Protein AF-A0A928QU50-F1 (afdb_monomer)

Mean predicted aligned error: 6.57 Å

Radius of gyration: 19.48 Å; Cα contacts (8 Å, |Δi|>4): 646; chains: 1; bounding box: 44×48×57 Å

Sequence (309 aa):
MINTYTETILDQFIESDDQFPTCVYEPIIDGFANPVRLVERYTMGENAAIAYQLEKYDTIGFDCVTKCINNLVSKGAIPESFTAEIPDAFAEQLIPGFIKGCLKGCCSLEIKISNKSTITGTAVGVCDGECASQNTVKSGDRLIGFLSSGLHFDALVKAAEILKLDEENIKEIVPEIFCKMEDELFRRSKIYVQPIMHVINNLNVPLNAVSYTGEKGLINGINKMLPEGVKARIWPEDFPMSGIYELIRRESGYSMSEMFENFNMGIGLVMAVDKKYAGHVMGSLIQMGEHPYVIGCCYEGNKSVEIIW

Solvent-accessible surface area (backbone atoms only — not comparable to full-atom values): 16117 Å² total; per-residue (Å²): 113,68,69,60,52,54,50,52,51,48,53,56,50,64,75,71,41,96,83,60,78,91,54,86,48,74,69,79,64,83,83,53,89,44,76,34,79,49,78,33,74,47,67,52,55,68,58,50,54,56,30,58,78,69,69,46,42,51,45,51,27,22,39,46,39,32,55,28,49,40,55,35,44,28,23,59,19,48,43,47,35,32,40,39,38,30,28,65,94,51,39,82,52,27,48,61,8,37,51,55,22,23,54,66,46,36,25,44,80,44,82,40,78,40,96,48,92,49,45,34,33,36,30,34,19,41,20,65,46,74,61,54,44,66,68,60,56,44,61,59,21,30,30,38,28,32,63,32,69,46,60,24,63,69,34,38,56,62,51,38,61,51,68,63,60,49,92,62,65,32,67,36,74,38,81,66,67,75,41,34,43,49,59,54,59,61,36,62,47,67,68,56,45,64,66,52,48,42,42,48,72,74,66,66,47,77,62,20,28,44,30,52,6,37,78,41,0,36,42,49,21,53,44,70,54,45,45,84,54,24,19,38,39,34,34,65,89,58,54,74,64,61,40,59,58,58,53,51,32,64,64,61,67,50,52,72,67,54,44,34,41,62,30,21,70,29,31,34,33,39,36,33,27,52,55,89,48,46,65,59,53,50,56,52,40,41,73,74,72,45,73,68,30,70,34,34,38,30,32,74,38,70,65,42,63,42,84,47,132

Structure (mmCIF, N/CA/C/O backbone):
data_AF-A0A928QU50-F1
#
_entry.id   AF-A0A928QU50-F1
#
loop_
_atom_site.group_PDB
_atom_site.id
_atom_site.type_symbol
_atom_site.label_atom_id
_atom_site.label_alt_id
_atom_site.label_comp_id
_atom_site.label_asym_id
_atom_site.label_entity_id
_atom_site.label_seq_id
_atom_site.pdbx_PDB_ins_code
_atom_site.Cartn_x
_atom_site.Cartn_y
_atom_site.Cartn_z
_atom_site.occupancy
_atom_site.B_iso_or_equiv
_atom_site.auth_seq_id
_atom_site.auth_comp_id
_atom_site.auth_asym_id
_atom_site.auth_atom_id
_atom_site.pdbx_PDB_model_num
ATOM 1 N N . MET A 1 1 ? 5.033 16.811 -30.695 1.00 34.22 1 MET A N 1
ATOM 2 C CA . MET A 1 1 ? 5.466 15.412 -30.896 1.00 34.22 1 MET A CA 1
ATOM 3 C C . MET A 1 1 ? 5.200 14.541 -29.672 1.00 34.22 1 MET A C 1
ATOM 5 O O . MET A 1 1 ? 4.663 13.470 -29.878 1.00 34.22 1 MET A O 1
ATOM 9 N N . ILE A 1 2 ? 5.480 14.985 -28.434 1.00 32.69 2 ILE A N 1
ATOM 10 C CA . ILE A 1 2 ? 5.262 14.163 -27.220 1.00 32.69 2 ILE A CA 1
ATOM 11 C C . ILE A 1 2 ? 3.770 13.868 -26.951 1.00 32.69 2 ILE A C 1
ATOM 13 O O . ILE A 1 2 ? 3.431 12.702 -26.834 1.00 32.69 2 ILE A O 1
ATOM 17 N N . ASN A 1 3 ? 2.866 14.863 -26.974 1.00 38.97 3 ASN A N 1
ATOM 18 C CA . ASN A 1 3 ? 1.423 14.612 -26.750 1.00 38.97 3 ASN A CA 1
ATOM 19 C C . ASN A 1 3 ? 0.808 13.620 -27.748 1.00 38.97 3 ASN A C 1
ATOM 21 O O . ASN A 1 3 ? 0.043 12.753 -27.354 1.00 38.97 3 ASN A O 1
ATOM 25 N N . THR A 1 4 ? 1.200 13.696 -29.020 1.00 44.59 4 THR A N 1
ATOM 26 C CA . THR A 1 4 ? 0.677 12.813 -30.072 1.00 44.59 4 THR A CA 1
ATOM 27 C C . THR A 1 4 ? 1.142 11.365 -29.890 1.00 44.59 4 THR A C 1
ATOM 29 O O . THR A 1 4 ? 0.415 10.441 -30.234 1.00 44.59 4 THR A O 1
ATOM 32 N N . TYR A 1 5 ? 2.343 11.153 -29.338 1.00 44.12 5 TYR A N 1
ATOM 33 C CA . TYR A 1 5 ? 2.894 9.820 -29.075 1.00 44.12 5 TYR A CA 1
ATOM 34 C C . TYR A 1 5 ? 2.188 9.149 -27.889 1.00 44.12 5 TYR A C 1
ATOM 36 O O . TYR A 1 5 ? 1.807 7.986 -27.984 1.00 44.12 5 TYR A O 1
ATOM 44 N N . THR A 1 6 ? 1.933 9.895 -26.808 1.00 48.78 6 THR A N 1
ATOM 45 C CA . THR A 1 6 ? 1.159 9.395 -25.664 1.00 48.78 6 THR A CA 1
ATOM 46 C C . THR A 1 6 ? -0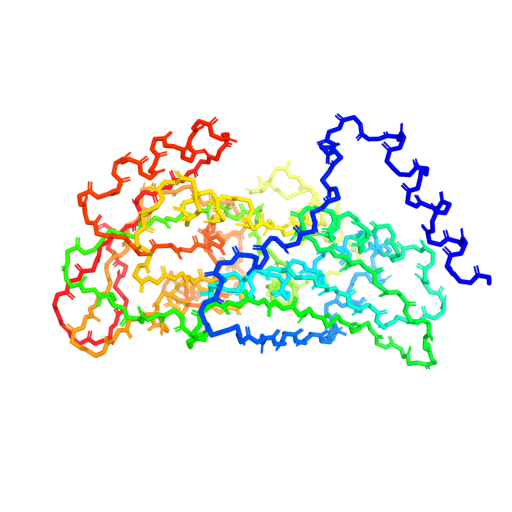.284 9.097 -26.054 1.00 48.78 6 THR A C 1
ATOM 48 O O . THR A 1 6 ? -0.766 8.030 -25.706 1.00 48.78 6 THR A O 1
ATOM 51 N N . GLU A 1 7 ? -0.943 9.988 -26.807 1.00 53.25 7 GLU A N 1
ATOM 52 C CA . GLU A 1 7 ? -2.307 9.781 -27.323 1.00 53.25 7 GLU A CA 1
ATOM 53 C C . GLU A 1 7 ? -2.385 8.532 -28.212 1.00 53.25 7 GLU A C 1
ATOM 55 O O . GLU A 1 7 ? -3.216 7.668 -27.969 1.00 53.25 7 GLU A O 1
ATOM 60 N N . THR A 1 8 ? -1.446 8.355 -29.150 1.00 53.00 8 THR A N 1
ATOM 61 C CA . THR A 1 8 ? -1.428 7.180 -30.044 1.00 53.00 8 THR A CA 1
ATOM 62 C C . THR A 1 8 ? -1.227 5.866 -29.279 1.00 53.00 8 THR A C 1
ATOM 64 O O . THR A 1 8 ? -1.874 4.869 -29.591 1.00 53.00 8 THR A O 1
ATOM 67 N N . ILE A 1 9 ? -0.342 5.841 -28.274 1.00 54.81 9 ILE A N 1
ATOM 68 C CA . ILE A 1 9 ? -0.130 4.647 -27.439 1.00 54.81 9 ILE A CA 1
ATOM 69 C C . ILE A 1 9 ? -1.336 4.397 -26.533 1.00 54.81 9 ILE A C 1
ATOM 71 O O . ILE A 1 9 ? -1.719 3.244 -26.358 1.00 54.81 9 ILE A O 1
ATOM 75 N N . LEU A 1 10 ? -1.938 5.446 -25.964 1.00 53.41 10 LEU A N 1
ATOM 76 C CA . LEU A 1 10 ? -3.163 5.330 -25.173 1.00 53.41 10 LEU A CA 1
ATOM 77 C C . LEU A 1 10 ? -4.301 4.743 -26.008 1.00 53.41 10 LEU A C 1
ATOM 79 O O . LEU A 1 10 ? -4.914 3.780 -25.560 1.00 53.41 10 LEU A O 1
ATOM 83 N N . ASP A 1 11 ? -4.528 5.257 -27.215 1.00 53.66 11 ASP A N 1
ATOM 84 C CA . ASP A 1 11 ? -5.578 4.777 -28.114 1.00 53.66 11 ASP A CA 1
ATOM 85 C C . ASP A 1 11 ? -5.350 3.302 -28.489 1.00 53.66 11 ASP A C 1
ATOM 87 O O . ASP A 1 11 ? -6.253 2.479 -28.352 1.00 53.66 11 ASP A O 1
ATOM 91 N N . GLN A 1 12 ? -4.114 2.918 -28.830 1.00 54.34 12 GLN A N 1
ATOM 92 C CA . GLN A 1 12 ? -3.755 1.520 -29.114 1.00 54.34 12 GLN A CA 1
ATOM 93 C C . GLN A 1 12 ? -3.896 0.591 -27.894 1.00 54.34 12 GLN A C 1
ATOM 95 O O . GLN A 1 12 ? -4.245 -0.584 -28.039 1.00 54.34 12 GLN A O 1
ATOM 100 N N . PHE A 1 13 ? -3.620 1.084 -26.683 1.00 52.25 13 PHE A N 1
ATOM 101 C CA . PHE A 1 13 ? -3.780 0.306 -25.451 1.00 52.25 13 PHE A CA 1
ATOM 102 C C . PHE A 1 13 ? -5.245 0.147 -25.044 1.00 52.25 13 PHE A C 1
ATOM 104 O O . PHE A 1 13 ? -5.630 -0.931 -24.601 1.00 52.25 13 PHE A O 1
ATOM 111 N N . ILE A 1 14 ? -6.059 1.192 -25.203 1.00 53.94 14 ILE A N 1
ATOM 112 C CA . ILE A 1 14 ? -7.499 1.150 -24.923 1.00 53.94 14 ILE A CA 1
ATOM 113 C C . ILE A 1 14 ? -8.201 0.186 -25.891 1.00 53.94 14 ILE A C 1
ATOM 115 O O . ILE A 1 14 ? -9.089 -0.550 -25.474 1.00 53.94 14 ILE A O 1
ATOM 119 N N . GLU A 1 15 ? -7.778 0.135 -27.157 1.00 49.97 15 GLU A N 1
ATOM 120 C CA . GLU A 1 15 ? -8.348 -0.772 -28.164 1.00 49.97 15 GLU A CA 1
ATOM 121 C C . GLU A 1 15 ? -7.972 -2.254 -27.974 1.00 49.97 15 GLU A C 1
ATOM 123 O O . GLU A 1 15 ? -8.652 -3.124 -28.517 1.00 49.97 15 GLU A O 1
ATOM 128 N N . SER A 1 16 ? -6.897 -2.569 -27.240 1.00 46.31 16 SER A N 1
ATOM 129 C CA . SER A 1 16 ? -6.341 -3.933 -27.162 1.00 46.31 16 SER A CA 1
ATOM 130 C C . SER A 1 16 ? -6.635 -4.692 -25.865 1.00 46.31 16 SER A C 1
ATOM 132 O O . SER A 1 16 ? -6.319 -5.881 -25.786 1.00 46.31 16 SER A O 1
ATOM 134 N N . ASP A 1 17 ? -7.243 -4.057 -24.860 1.00 44.31 17 ASP A N 1
ATOM 135 C CA . ASP A 1 17 ? -7.449 -4.657 -23.537 1.00 44.31 17 ASP A CA 1
ATOM 136 C C . ASP A 1 17 ? -8.906 -4.468 -23.052 1.00 44.31 17 ASP A C 1
ATOM 138 O O . ASP A 1 17 ? -9.243 -3.513 -22.349 1.00 44.31 17 ASP A O 1
ATOM 142 N N . ASP A 1 18 ? -9.776 -5.423 -23.425 1.00 41.84 18 ASP A N 1
ATOM 143 C CA . ASP A 1 18 ? -11.231 -5.496 -23.140 1.00 41.84 18 ASP A CA 1
ATOM 144 C C . ASP A 1 18 ? -11.605 -5.474 -21.634 1.00 41.84 18 ASP A C 1
ATOM 146 O O . ASP A 1 18 ? -12.783 -5.504 -21.272 1.00 41.84 18 ASP A O 1
ATOM 150 N N . GLN A 1 19 ? -10.622 -5.456 -20.726 1.00 42.53 19 GLN A N 1
ATOM 151 C CA . GLN A 1 19 ? -10.832 -5.444 -19.273 1.00 42.53 19 GLN A CA 1
ATOM 152 C C . GLN A 1 19 ? -10.784 -4.051 -18.636 1.00 42.53 19 GLN A C 1
ATOM 154 O O . GLN A 1 19 ? -11.045 -3.924 -17.434 1.00 42.53 19 GLN A O 1
ATOM 159 N N . PHE A 1 20 ? -10.458 -3.004 -19.394 1.00 42.16 20 PHE A N 1
ATOM 160 C CA . PHE A 1 20 ? -10.464 -1.645 -18.866 1.00 42.16 20 PHE A CA 1
ATOM 161 C C . PHE A 1 20 ? -11.815 -0.984 -19.143 1.00 42.16 20 PHE A C 1
ATOM 163 O O . PHE A 1 20 ? -12.111 -0.669 -20.295 1.00 42.16 20 PHE A O 1
ATOM 170 N N . PRO A 1 21 ? -12.653 -0.711 -18.121 1.00 39.44 21 PRO A N 1
ATOM 171 C CA . PRO A 1 21 ? -13.712 0.262 -18.324 1.00 39.44 21 PRO A CA 1
ATOM 172 C C . PRO A 1 21 ? -13.043 1.561 -18.781 1.00 39.44 21 PRO A C 1
ATOM 174 O O . PRO A 1 21 ? -12.049 1.985 -18.187 1.00 39.44 21 PRO A O 1
ATOM 177 N N . THR A 1 22 ? -13.565 2.171 -19.844 1.00 35.66 22 THR A N 1
ATOM 178 C CA . THR A 1 22 ? -13.227 3.522 -20.308 1.00 35.66 22 THR A CA 1
ATOM 179 C C . THR A 1 22 ? -13.541 4.530 -19.201 1.00 35.66 22 THR A C 1
ATOM 181 O O . THR A 1 22 ? -14.547 5.231 -19.232 1.00 35.66 22 THR A O 1
ATOM 184 N N . CYS A 1 23 ? -12.708 4.568 -18.168 1.00 35.78 23 CYS A N 1
ATOM 185 C CA . CYS A 1 23 ? -12.765 5.539 -17.095 1.00 35.78 23 CYS A CA 1
ATOM 186 C C . CYS A 1 23 ? -11.800 6.664 -17.450 1.00 35.78 23 CYS A C 1
ATOM 188 O O . CYS A 1 23 ? -10.698 6.757 -16.917 1.00 35.78 23 CYS A O 1
ATOM 190 N N . VAL A 1 24 ? -12.245 7.550 -18.341 1.00 37.38 24 VAL A N 1
ATOM 191 C CA . VAL A 1 24 ? -11.795 8.942 -18.282 1.00 37.38 24 VAL A CA 1
ATOM 192 C C . VAL A 1 24 ? -12.449 9.511 -17.025 1.00 37.38 24 VAL A C 1
ATOM 194 O O . VAL A 1 24 ? -13.599 9.939 -17.045 1.00 37.38 24 VAL A O 1
ATOM 197 N N . TYR A 1 25 ? -11.773 9.364 -15.886 1.00 47.34 25 TYR A N 1
ATOM 198 C CA . TYR A 1 25 ? -12.244 9.916 -14.624 1.00 47.34 25 TYR A CA 1
ATOM 199 C C . TYR A 1 25 ? -11.783 11.369 -14.549 1.00 47.34 25 TYR A C 1
ATOM 201 O O . TYR A 1 25 ? -10.619 11.649 -14.269 1.00 47.34 25 TYR A O 1
ATOM 209 N N . GLU A 1 26 ? -12.694 12.298 -14.824 1.00 48.72 26 GLU A N 1
ATOM 210 C CA . GLU A 1 26 ? -12.570 13.647 -14.287 1.00 48.72 26 GLU A CA 1
ATOM 211 C C . GLU A 1 26 ? -12.962 13.565 -12.806 1.00 48.72 26 GLU A C 1
ATOM 213 O O . GLU A 1 26 ? -14.081 13.131 -12.508 1.00 48.72 26 GLU A O 1
ATOM 218 N N . PRO A 1 27 ? -12.076 13.915 -11.853 1.00 52.75 27 PRO A N 1
ATOM 219 C CA . PRO A 1 27 ? -12.478 13.983 -10.460 1.00 52.75 27 PRO A CA 1
ATOM 220 C C . PRO A 1 27 ? -13.615 14.990 -10.352 1.00 52.75 27 PRO A C 1
ATOM 222 O O . PRO A 1 27 ? -13.441 16.175 -10.625 1.00 52.75 27 PRO A O 1
ATOM 225 N N . ILE A 1 28 ? -14.799 14.514 -9.976 1.00 56.09 28 ILE A N 1
ATOM 226 C CA . ILE A 1 28 ? -15.936 15.387 -9.706 1.00 56.09 28 ILE A CA 1
ATOM 227 C C . ILE A 1 28 ? -15.639 16.069 -8.366 1.00 56.09 28 ILE A C 1
ATOM 229 O O . ILE A 1 28 ? -15.884 15.508 -7.302 1.00 56.09 28 ILE A O 1
ATOM 233 N N . ILE A 1 29 ? -15.033 17.259 -8.432 1.00 61.50 29 ILE A N 1
ATOM 234 C CA . ILE A 1 29 ? -14.755 18.140 -7.278 1.00 61.50 29 ILE A CA 1
ATOM 235 C C . ILE A 1 29 ? -16.002 18.984 -6.934 1.00 61.50 29 ILE A C 1
ATOM 237 O O . ILE A 1 29 ? -16.027 19.714 -5.940 1.00 61.50 29 ILE A O 1
ATOM 241 N N . ASP A 1 30 ? -17.057 18.886 -7.750 1.00 59.34 30 ASP A N 1
ATOM 242 C CA . ASP A 1 30 ? -18.333 19.550 -7.506 1.00 59.34 30 ASP A CA 1
ATOM 243 C C . ASP A 1 30 ? -18.915 19.095 -6.162 1.00 59.34 30 ASP A C 1
ATOM 245 O O . ASP A 1 30 ? -19.249 17.928 -5.962 1.00 59.34 30 ASP A O 1
ATOM 249 N N . GLY A 1 31 ? -19.035 20.046 -5.233 1.00 63.47 31 GLY A N 1
ATOM 250 C CA . GLY A 1 31 ? -19.546 19.813 -3.882 1.00 63.47 31 GLY A CA 1
ATOM 251 C C . GLY A 1 31 ? -18.509 19.932 -2.766 1.00 63.47 31 GLY A C 1
ATOM 252 O O . GLY A 1 31 ? -18.911 19.908 -1.605 1.00 63.47 31 GLY A O 1
ATOM 253 N N . PHE A 1 32 ? -17.218 20.114 -3.073 1.00 75.25 32 PHE A N 1
ATOM 254 C CA . PHE A 1 32 ? -16.212 20.353 -2.031 1.00 75.25 32 PHE A CA 1
ATOM 255 C C . PHE A 1 32 ? -16.364 21.763 -1.455 1.00 75.25 32 PHE A C 1
ATOM 257 O O . PHE A 1 32 ? -16.293 22.757 -2.181 1.00 75.25 32 PHE A O 1
ATOM 264 N N . ALA A 1 33 ? -16.561 21.855 -0.141 1.00 80.06 33 ALA A N 1
ATOM 265 C CA . ALA A 1 33 ? -16.708 23.129 0.554 1.00 80.06 33 ALA A CA 1
ATOM 266 C C . ALA A 1 33 ? -15.367 23.870 0.711 1.00 80.06 33 ALA A C 1
ATOM 268 O O . ALA A 1 33 ? -15.328 25.101 0.680 1.00 80.06 33 ALA A O 1
ATOM 269 N N . ASN A 1 34 ? -14.269 23.133 0.881 1.00 83.62 34 ASN A N 1
ATOM 270 C CA . ASN A 1 34 ? -12.913 23.639 1.064 1.00 83.62 34 ASN A CA 1
ATOM 271 C C . ASN A 1 34 ? -11.882 22.694 0.408 1.00 83.62 34 ASN A C 1
ATOM 273 O O . ASN A 1 34 ? -11.241 21.907 1.105 1.00 83.62 34 ASN A O 1
ATOM 277 N N . PRO A 1 35 ? -11.698 22.744 -0.923 1.00 84.56 35 PRO A N 1
ATOM 278 C CA . PRO A 1 35 ? -10.817 21.815 -1.622 1.00 84.56 35 PRO A CA 1
ATOM 279 C C . PRO A 1 35 ? -9.344 22.025 -1.242 1.00 84.56 35 PRO A C 1
ATOM 281 O O . PRO A 1 35 ? -8.785 23.108 -1.426 1.00 84.56 35 PRO A O 1
ATOM 284 N N . VAL A 1 36 ? -8.684 20.959 -0.789 1.00 86.62 36 VAL A N 1
ATOM 285 C CA . VAL A 1 36 ? -7.242 20.927 -0.512 1.00 86.62 36 VAL A CA 1
ATOM 286 C C . VAL A 1 36 ? -6.576 19.896 -1.416 1.00 86.62 36 VAL A C 1
ATOM 288 O O . VAL A 1 36 ? -7.084 18.794 -1.611 1.00 86.62 36 VAL A O 1
ATOM 291 N N . ARG A 1 37 ? -5.421 20.260 -1.989 1.00 88.94 37 ARG A N 1
ATOM 292 C CA . ARG A 1 37 ? -4.617 19.358 -2.821 1.00 88.94 37 ARG A CA 1
ATOM 293 C C . ARG A 1 37 ? -3.468 18.753 -2.027 1.00 88.94 37 ARG A C 1
ATOM 295 O O . ARG A 1 37 ? -2.690 19.471 -1.402 1.00 88.94 37 ARG A O 1
ATOM 302 N N . LEU A 1 38 ? -3.339 17.437 -2.113 1.00 90.38 38 LEU A N 1
ATOM 303 C CA . LEU A 1 38 ? -2.186 16.683 -1.647 1.00 90.38 38 LEU A CA 1
ATOM 304 C C . LEU A 1 38 ? -1.269 16.338 -2.807 1.00 90.38 38 LEU A C 1
ATOM 306 O O . LEU A 1 38 ? -1.724 16.048 -3.910 1.00 90.38 38 LEU A O 1
ATOM 310 N N . VAL A 1 39 ? 0.029 16.318 -2.519 1.00 93.00 39 VAL A N 1
ATOM 311 C CA . VAL A 1 39 ? 1.056 15.899 -3.468 1.00 93.00 39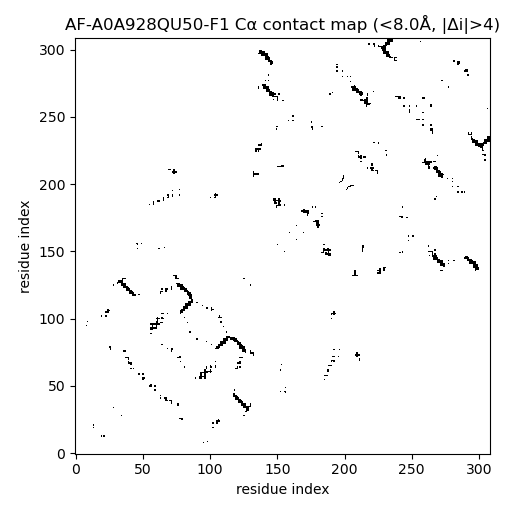 VAL A CA 1
ATOM 312 C C . VAL A 1 39 ? 1.838 14.748 -2.854 1.00 93.00 39 VAL A C 1
ATOM 314 O O . VAL A 1 39 ? 2.445 14.902 -1.796 1.00 93.00 39 VAL A O 1
ATOM 317 N N . GLU A 1 40 ? 1.844 13.611 -3.538 1.00 94.50 40 GLU A N 1
ATOM 318 C CA . GLU A 1 40 ? 2.704 12.472 -3.231 1.00 94.50 40 GLU A CA 1
ATOM 319 C C . GLU A 1 40 ? 3.785 12.374 -4.297 1.00 94.50 40 GLU A C 1
ATOM 321 O O . GLU A 1 40 ? 3.496 12.336 -5.493 1.00 94.50 40 GLU A O 1
ATOM 326 N N . ARG A 1 41 ? 5.045 12.329 -3.871 1.00 94.50 41 ARG A N 1
ATOM 327 C CA . ARG A 1 41 ? 6.182 12.183 -4.776 1.00 94.50 41 ARG A CA 1
ATOM 328 C C . ARG A 1 41 ? 6.990 10.962 -4.390 1.00 94.50 41 ARG A C 1
ATOM 330 O O . ARG A 1 41 ? 7.340 10.795 -3.225 1.00 94.50 41 ARG A O 1
ATOM 337 N N . TYR A 1 42 ? 7.344 10.162 -5.385 1.00 93.12 42 TYR A N 1
ATOM 338 C CA . TYR A 1 42 ? 8.206 9.008 -5.209 1.00 93.12 42 TYR A CA 1
ATOM 339 C C . TYR A 1 42 ? 9.277 8.965 -6.290 1.00 93.12 42 TYR A C 1
ATOM 341 O O . TYR A 1 42 ? 8.976 9.026 -7.480 1.00 93.12 42 TYR A O 1
ATOM 349 N N . THR A 1 43 ? 10.528 8.823 -5.865 1.00 92.06 43 THR A N 1
ATOM 350 C CA . THR A 1 43 ? 11.650 8.545 -6.757 1.00 92.06 43 THR A CA 1
ATOM 351 C C . THR A 1 43 ? 12.017 7.080 -6.610 1.00 92.06 43 THR A C 1
ATOM 353 O O . THR A 1 43 ? 12.367 6.627 -5.521 1.00 92.06 43 THR A O 1
ATOM 356 N N . MET A 1 44 ? 11.947 6.349 -7.715 1.00 86.75 44 MET A N 1
ATOM 357 C CA . MET A 1 44 ? 12.406 4.972 -7.807 1.00 86.75 44 MET A CA 1
ATOM 358 C C . MET A 1 44 ? 13.924 4.937 -7.611 1.00 86.75 44 MET A C 1
ATOM 360 O O . MET A 1 44 ? 14.674 5.435 -8.452 1.00 86.75 44 MET A O 1
ATOM 364 N N . GLY A 1 45 ? 14.358 4.404 -6.470 1.00 82.69 45 GLY A N 1
ATOM 365 C CA . GLY A 1 45 ? 15.767 4.181 -6.153 1.00 82.69 45 GLY A CA 1
ATOM 366 C C . GLY A 1 45 ? 16.230 2.806 -6.628 1.00 82.69 45 GLY A C 1
ATOM 367 O O . GLY A 1 45 ? 16.068 2.444 -7.791 1.00 82.69 45 GLY A O 1
ATOM 368 N N . GLU A 1 46 ? 16.758 2.017 -5.697 1.00 84.31 46 GLU A N 1
ATOM 369 C CA . GLU A 1 46 ? 17.304 0.674 -5.938 1.00 84.31 46 GLU A CA 1
ATOM 370 C C . GLU A 1 46 ? 16.301 -0.294 -6.579 1.00 84.31 46 GLU A C 1
ATOM 372 O O . GLU A 1 46 ? 16.689 -1.116 -7.404 1.00 84.31 46 GLU A O 1
ATOM 377 N N . ASN A 1 47 ? 15.001 -0.138 -6.308 1.00 85.38 47 ASN A N 1
ATOM 378 C CA . ASN A 1 47 ? 13.980 -0.971 -6.940 1.00 85.38 47 ASN A CA 1
ATOM 379 C C . ASN A 1 47 ? 14.002 -0.881 -8.484 1.00 85.38 47 ASN A C 1
ATOM 381 O O . ASN A 1 47 ? 13.803 -1.892 -9.156 1.00 85.38 47 ASN A O 1
ATOM 385 N N . ALA A 1 48 ? 14.266 0.301 -9.064 1.00 86.31 48 ALA A N 1
ATOM 386 C CA . ALA A 1 48 ? 14.390 0.431 -10.521 1.00 86.31 48 ALA A CA 1
ATOM 387 C C . ALA A 1 48 ? 15.661 -0.241 -11.050 1.00 86.31 48 ALA A C 1
ATOM 389 O O . ALA A 1 48 ? 15.636 -0.802 -12.140 1.00 86.31 48 ALA A O 1
ATOM 390 N N . ALA A 1 49 ? 16.753 -0.228 -10.279 1.00 85.69 49 ALA A N 1
ATOM 391 C CA . ALA A 1 49 ? 17.990 -0.898 -10.669 1.00 85.69 49 ALA A CA 1
ATOM 392 C C . ALA A 1 49 ? 17.795 -2.420 -10.775 1.00 85.69 49 ALA A C 1
ATOM 394 O O . ALA A 1 49 ? 18.181 -3.006 -11.785 1.00 85.69 49 ALA A O 1
ATOM 395 N N . ILE A 1 50 ? 17.127 -3.034 -9.790 1.00 85.50 50 ILE A N 1
ATOM 396 C CA . ILE A 1 50 ? 16.803 -4.471 -9.816 1.00 85.50 50 ILE A CA 1
ATOM 397 C C . ILE A 1 50 ? 15.906 -4.790 -11.019 1.00 85.50 50 ILE A C 1
ATOM 399 O O . ILE A 1 50 ? 16.164 -5.730 -11.765 1.00 85.50 50 ILE A O 1
ATOM 403 N N . ALA A 1 51 ? 14.869 -3.985 -11.249 1.00 86.00 51 ALA A N 1
ATOM 404 C CA . ALA A 1 51 ? 13.952 -4.203 -12.360 1.00 86.00 51 ALA A CA 1
ATOM 405 C C . ALA A 1 51 ? 14.641 -4.084 -13.735 1.00 86.00 51 ALA A C 1
ATOM 407 O O . ALA A 1 51 ? 14.369 -4.886 -14.625 1.00 86.00 51 ALA A O 1
ATOM 408 N N . TYR A 1 52 ? 15.568 -3.133 -13.900 1.00 85.62 52 TYR A N 1
ATOM 409 C CA . TYR A 1 52 ? 16.368 -2.994 -15.121 1.00 85.62 52 TYR A CA 1
ATOM 410 C C . TYR A 1 52 ? 17.325 -4.161 -15.344 1.00 85.62 52 TYR A C 1
ATOM 412 O O . TYR A 1 52 ? 17.450 -4.617 -16.476 1.00 85.62 52 TYR A O 1
ATOM 420 N N . GLN A 1 53 ? 17.973 -4.661 -14.288 1.00 82.50 53 GLN A N 1
ATOM 421 C CA . GLN A 1 53 ? 18.857 -5.828 -14.378 1.00 82.50 53 GLN A CA 1
ATOM 422 C C . GLN A 1 53 ? 18.113 -7.075 -14.880 1.00 82.50 53 GLN A C 1
ATOM 424 O O . GLN A 1 53 ? 18.700 -7.927 -15.539 1.00 82.50 53 GLN A O 1
ATOM 429 N N . LEU A 1 54 ? 16.819 -7.171 -14.580 1.00 81.50 54 LEU A N 1
ATOM 430 C CA . LEU A 1 54 ? 15.969 -8.310 -14.926 1.00 81.50 54 LEU A CA 1
ATOM 431 C C . LEU A 1 54 ? 15.086 -8.056 -16.150 1.00 81.50 54 LEU A C 1
ATOM 433 O O . LEU A 1 54 ? 14.206 -8.862 -16.447 1.00 81.50 54 LEU A O 1
ATOM 437 N N . GLU A 1 55 ? 15.294 -6.925 -16.828 1.00 84.62 55 GLU A N 1
ATOM 438 C CA . GLU A 1 55 ? 14.536 -6.503 -18.007 1.00 84.62 55 GLU A CA 1
ATOM 439 C C . GLU A 1 55 ? 13.007 -6.418 -17.770 1.00 84.62 55 GLU A C 1
ATOM 441 O O . GLU A 1 55 ? 12.204 -6.540 -18.696 1.00 84.62 55 GLU A O 1
ATOM 446 N N . LYS A 1 56 ? 12.572 -6.166 -16.524 1.00 83.31 56 LYS A N 1
ATOM 447 C CA . LYS A 1 56 ? 11.157 -6.038 -16.115 1.00 83.31 56 LYS A CA 1
ATOM 448 C C . LYS A 1 56 ? 10.686 -4.583 -16.163 1.00 83.31 56 LYS A C 1
ATOM 450 O O . LYS A 1 56 ? 10.352 -3.989 -15.143 1.00 83.31 56 LYS A O 1
ATOM 455 N N . TYR A 1 57 ? 10.697 -3.971 -17.343 1.00 82.50 57 TYR A N 1
ATOM 456 C CA . TYR A 1 57 ? 10.397 -2.539 -17.501 1.00 82.50 57 TYR A CA 1
ATOM 457 C C . TYR A 1 57 ? 8.905 -2.188 -17.366 1.00 82.50 57 TYR A C 1
ATOM 459 O O . TYR A 1 57 ? 8.552 -1.104 -16.900 1.00 82.50 57 TYR A O 1
ATOM 467 N N . ASP A 1 58 ? 8.021 -3.101 -17.762 1.00 75.44 58 ASP A N 1
ATOM 468 C CA . ASP A 1 58 ? 6.580 -2.870 -17.895 1.00 75.44 58 ASP A CA 1
ATOM 469 C C . ASP A 1 58 ? 5.836 -2.809 -16.549 1.00 75.44 58 ASP A C 1
ATOM 471 O O . ASP A 1 58 ? 4.747 -2.231 -16.460 1.00 75.44 58 ASP A O 1
ATOM 475 N N . THR A 1 59 ? 6.425 -3.357 -15.484 1.00 81.00 59 THR A N 1
ATOM 476 C CA . THR A 1 59 ? 5.864 -3.322 -14.125 1.00 81.00 59 THR A CA 1
ATOM 477 C C . THR A 1 59 ? 6.240 -2.048 -13.366 1.00 81.00 59 THR A C 1
AT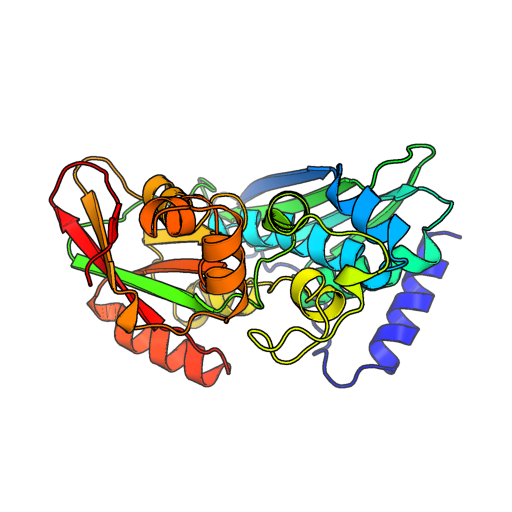OM 479 O O . THR A 1 59 ? 5.421 -1.520 -12.613 1.00 81.00 59 THR A O 1
ATOM 482 N N . ILE A 1 60 ? 7.424 -1.481 -13.627 1.00 88.25 60 ILE A N 1
ATOM 483 C CA . ILE A 1 60 ? 7.988 -0.354 -12.861 1.00 88.25 60 ILE A CA 1
ATOM 484 C C . ILE A 1 60 ? 7.072 0.868 -12.914 1.00 88.25 60 ILE A C 1
ATOM 486 O O . ILE A 1 60 ? 6.759 1.462 -11.882 1.00 88.25 60 ILE A O 1
ATOM 490 N N . GLY A 1 61 ? 6.620 1.252 -14.112 1.00 92.12 61 GLY A N 1
ATOM 491 C CA . GLY A 1 61 ? 5.728 2.402 -14.268 1.00 92.12 61 GLY A CA 1
ATOM 492 C C . GLY A 1 61 ? 4.432 2.229 -13.471 1.00 92.12 61 GLY A C 1
ATOM 493 O O . GLY A 1 61 ? 3.983 3.156 -12.798 1.00 92.12 61 GLY A O 1
ATOM 494 N N . PHE A 1 62 ? 3.882 1.012 -13.467 1.00 93.50 62 PHE A N 1
ATOM 495 C CA . PHE A 1 62 ? 2.660 0.683 -12.739 1.00 93.50 62 PHE A CA 1
ATOM 496 C C . PHE A 1 62 ? 2.861 0.783 -11.223 1.00 93.50 62 PHE A C 1
ATOM 498 O O . PHE A 1 62 ? 2.046 1.384 -10.519 1.00 93.50 62 PHE A O 1
ATOM 505 N N . ASP A 1 63 ? 3.957 0.230 -10.707 1.00 93.31 63 ASP A N 1
ATOM 506 C CA . ASP A 1 63 ? 4.273 0.265 -9.279 1.00 93.31 63 ASP A CA 1
ATOM 507 C C . ASP A 1 63 ? 4.606 1.685 -8.788 1.00 93.31 63 ASP A C 1
ATOM 509 O O . ASP A 1 63 ? 4.227 2.059 -7.675 1.00 93.31 63 ASP A O 1
ATOM 513 N N . CYS A 1 64 ? 5.213 2.521 -9.643 1.00 94.19 64 CYS A N 1
ATOM 514 C CA . CYS A 1 64 ? 5.429 3.947 -9.368 1.00 94.19 64 CYS A CA 1
ATOM 515 C C . CYS A 1 64 ? 4.111 4.669 -9.101 1.00 94.19 64 CYS A C 1
ATOM 517 O O . CYS A 1 64 ? 3.969 5.379 -8.102 1.00 94.19 64 CYS A O 1
ATOM 519 N N . VAL A 1 65 ? 3.139 4.456 -9.992 1.00 95.50 65 VAL A N 1
ATOM 520 C CA . VAL A 1 65 ? 1.799 5.024 -9.853 1.00 95.50 65 VAL A CA 1
ATOM 521 C C . VAL A 1 65 ? 1.125 4.468 -8.607 1.00 95.50 65 VAL A C 1
ATOM 523 O O . VAL A 1 65 ? 0.643 5.238 -7.778 1.00 95.50 65 VAL A O 1
ATOM 526 N N . THR A 1 66 ? 1.156 3.145 -8.430 1.00 95.06 66 THR A N 1
ATOM 527 C CA . THR A 1 66 ? 0.503 2.455 -7.311 1.00 95.06 66 THR A CA 1
ATOM 528 C C . THR A 1 66 ? 0.935 3.012 -5.964 1.00 95.06 66 THR A C 1
ATOM 530 O O . THR A 1 66 ? 0.082 3.293 -5.122 1.00 95.06 66 THR A O 1
ATOM 533 N N . LYS A 1 67 ? 2.239 3.234 -5.770 1.00 92.94 67 LYS A N 1
ATOM 534 C CA . LYS A 1 67 ? 2.766 3.776 -4.517 1.00 92.94 67 LYS A CA 1
ATOM 535 C C . LYS A 1 67 ? 2.203 5.163 -4.202 1.00 92.94 67 LYS A C 1
ATOM 537 O O . LYS A 1 67 ? 1.670 5.371 -3.112 1.00 92.94 67 LYS A O 1
ATOM 542 N N . CYS A 1 68 ? 2.298 6.106 -5.139 1.00 94.56 68 CYS A N 1
ATOM 543 C CA . CYS A 1 68 ? 1.822 7.471 -4.901 1.00 94.56 68 CYS A CA 1
ATOM 544 C C . CYS A 1 68 ? 0.299 7.513 -4.718 1.00 94.56 68 CYS A C 1
ATOM 546 O O . CYS A 1 68 ? -0.207 8.193 -3.829 1.00 94.56 68 CYS A O 1
ATOM 548 N N . ILE A 1 69 ? -0.432 6.763 -5.542 1.00 94.12 69 ILE A N 1
ATOM 549 C CA . ILE A 1 69 ? -1.893 6.763 -5.550 1.00 94.12 69 ILE A CA 1
ATOM 550 C C . ILE A 1 69 ? -2.460 6.118 -4.284 1.00 94.12 69 ILE A C 1
ATOM 552 O O . ILE A 1 69 ? -3.342 6.703 -3.659 1.00 94.12 69 ILE A O 1
ATOM 556 N N . ASN A 1 70 ? -1.926 4.969 -3.853 1.00 94.06 70 ASN A N 1
ATOM 557 C CA . ASN A 1 70 ? -2.353 4.331 -2.606 1.00 94.06 70 ASN A CA 1
ATOM 558 C C . ASN A 1 70 ? -2.067 5.220 -1.381 1.00 94.06 70 ASN A C 1
ATOM 560 O O . ASN A 1 70 ? -2.884 5.276 -0.460 1.00 94.06 70 ASN A O 1
ATOM 564 N N . ASN A 1 71 ? -0.958 5.970 -1.382 1.00 91.25 71 ASN A N 1
ATOM 565 C CA . ASN A 1 71 ? -0.674 6.950 -0.333 1.00 91.25 71 ASN A CA 1
ATOM 566 C C . ASN A 1 71 ? -1.697 8.098 -0.323 1.00 91.25 71 ASN A C 1
ATOM 568 O O . ASN A 1 71 ? -2.178 8.453 0.753 1.00 91.25 71 ASN A O 1
ATOM 572 N N . LEU A 1 72 ? -2.078 8.645 -1.485 1.00 90.31 72 LEU A N 1
ATOM 573 C CA . LEU A 1 72 ? -3.102 9.695 -1.577 1.00 90.31 72 LEU A CA 1
ATOM 574 C C . LEU A 1 72 ? -4.452 9.220 -1.031 1.00 90.31 72 LEU A C 1
ATOM 576 O O . LEU A 1 72 ? -5.019 9.867 -0.150 1.00 90.31 72 LEU A O 1
ATOM 580 N N . VAL A 1 73 ? -4.939 8.064 -1.487 1.00 88.69 73 VAL A N 1
ATOM 581 C CA . VAL A 1 73 ? -6.243 7.552 -1.031 1.00 88.69 73 VAL A CA 1
ATOM 582 C C . VAL A 1 73 ? -6.232 7.131 0.432 1.00 88.69 73 VAL A C 1
ATOM 584 O O . VAL A 1 73 ? -7.248 7.276 1.105 1.00 88.69 73 VAL A O 1
ATOM 587 N N . SER A 1 74 ? -5.087 6.698 0.977 1.00 87.94 74 SER A N 1
ATOM 588 C CA . SER A 1 74 ? -4.973 6.435 2.420 1.00 87.94 74 SER A CA 1
ATOM 589 C C . SER A 1 74 ? -5.177 7.692 3.273 1.00 87.94 74 SER A C 1
ATOM 591 O O . SER A 1 74 ? -5.560 7.610 4.436 1.00 87.94 74 SER A O 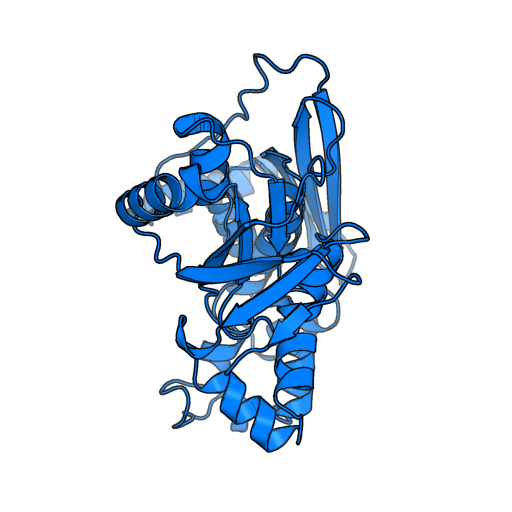1
ATOM 593 N N . LYS A 1 75 ? -4.969 8.867 2.673 1.00 84.88 75 LYS A N 1
ATOM 594 C CA . LYS A 1 75 ? -5.191 10.175 3.289 1.00 84.88 75 LYS A CA 1
ATOM 595 C C . LYS A 1 75 ? -6.575 10.755 2.978 1.00 84.88 75 LYS A C 1
ATOM 597 O O . LYS A 1 75 ? -6.877 11.859 3.418 1.00 84.88 75 LYS A O 1
ATOM 602 N N . GLY A 1 76 ? -7.417 10.020 2.249 1.00 80.56 76 GLY A N 1
ATOM 603 C CA . GLY A 1 76 ? -8.743 10.474 1.828 1.00 80.56 76 GLY A CA 1
ATOM 604 C C . GLY A 1 76 ? -8.733 11.410 0.617 1.00 80.56 76 GLY A C 1
ATOM 605 O O . GLY A 1 76 ? -9.755 12.026 0.333 1.00 80.56 76 GLY A O 1
ATOM 606 N N . ALA A 1 77 ? -7.607 11.537 -0.095 1.00 86.19 77 ALA A N 1
ATOM 607 C CA . ALA A 1 77 ? -7.555 12.305 -1.333 1.00 86.19 77 ALA A CA 1
ATOM 608 C C . ALA A 1 77 ? -7.932 11.444 -2.542 1.00 86.19 77 ALA A C 1
ATOM 610 O O . ALA A 1 77 ? -7.418 10.340 -2.729 1.00 86.19 77 ALA A O 1
ATOM 611 N N . ILE A 1 78 ? -8.789 11.999 -3.392 1.00 87.12 78 ILE A N 1
ATOM 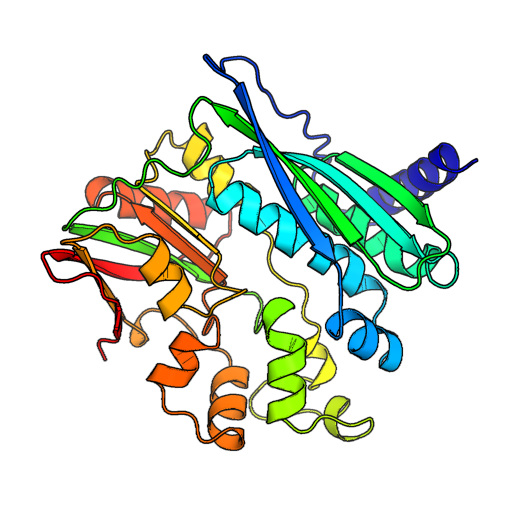612 C CA . ILE A 1 78 ? -9.158 11.457 -4.695 1.00 87.12 78 ILE A CA 1
ATOM 613 C C . ILE A 1 78 ? -8.036 11.805 -5.679 1.00 87.12 78 ILE A C 1
ATOM 615 O O . ILE A 1 78 ? -7.707 12.987 -5.803 1.00 87.12 78 ILE A O 1
ATOM 619 N N . PRO A 1 79 ? -7.430 10.833 -6.378 1.00 91.00 79 PRO A N 1
ATOM 620 C CA . PRO A 1 79 ? -6.436 11.129 -7.403 1.00 91.00 79 PRO A CA 1
ATOM 621 C C . PRO A 1 79 ? -6.975 12.042 -8.515 1.00 91.00 79 PRO A C 1
ATOM 623 O O . PRO A 1 79 ? -8.090 11.856 -8.988 1.00 91.00 79 PRO A O 1
ATOM 626 N N . GLU A 1 80 ? -6.169 13.017 -8.941 1.00 89.75 80 GLU A N 1
ATOM 627 C CA . GLU A 1 80 ? -6.496 13.978 -10.010 1.00 89.75 80 GLU A CA 1
ATOM 628 C C . GLU A 1 80 ? -5.521 13.816 -11.187 1.00 89.75 80 GLU A C 1
ATOM 630 O O . GLU A 1 80 ? -5.919 13.602 -12.337 1.00 89.75 80 GLU A O 1
ATOM 635 N N . SER A 1 81 ? -4.218 13.862 -10.907 1.00 92.25 81 SER A N 1
ATOM 636 C CA . SER A 1 81 ? -3.178 13.776 -11.938 1.00 92.25 81 SER A CA 1
ATOM 637 C C . SER A 1 81 ? -1.922 13.068 -11.458 1.00 92.25 81 SER A C 1
ATOM 639 O O . SER A 1 81 ? -1.639 12.993 -10.261 1.00 92.25 81 SER A O 1
ATOM 641 N N . PHE A 1 82 ? -1.160 12.547 -12.411 1.00 96.00 82 PHE A N 1
ATOM 642 C CA . PHE A 1 82 ? 0.133 11.927 -12.205 1.00 96.00 82 PHE A CA 1
ATOM 643 C C . PHE A 1 82 ? 1.127 12.423 -13.256 1.00 96.00 82 PHE A C 1
ATOM 645 O O . PHE A 1 82 ? 0.881 12.325 -14.455 1.00 96.00 82 PHE A O 1
ATOM 652 N N . THR A 1 83 ? 2.285 12.909 -12.820 1.00 96.06 83 THR A N 1
ATOM 653 C CA . THR A 1 83 ? 3.409 13.246 -13.698 1.00 96.06 83 THR A CA 1
ATOM 654 C C . THR A 1 83 ? 4.527 12.225 -13.509 1.00 96.06 83 THR A C 1
ATOM 656 O O . THR A 1 83 ? 5.050 12.073 -12.402 1.00 96.06 83 THR A O 1
ATOM 659 N N . ALA A 1 84 ? 4.933 11.570 -14.595 1.00 95.62 84 ALA A N 1
ATOM 660 C CA . ALA A 1 84 ? 6.104 10.704 -14.657 1.00 95.62 84 ALA A CA 1
ATOM 661 C C . ALA A 1 84 ? 7.290 11.465 -15.270 1.00 95.62 84 ALA A C 1
ATOM 663 O O . ALA A 1 84 ? 7.219 11.917 -16.408 1.00 95.62 84 ALA A O 1
ATOM 664 N N . GLU A 1 85 ? 8.389 11.601 -14.532 1.00 94.81 85 GLU A N 1
ATOM 665 C CA . GLU A 1 85 ? 9.677 12.092 -15.032 1.00 94.81 85 GLU A CA 1
ATOM 666 C C . GLU A 1 85 ? 10.617 10.890 -15.202 1.00 94.81 85 GLU A C 1
ATOM 668 O O . GLU A 1 85 ? 10.986 10.262 -14.206 1.00 94.81 85 GLU A O 1
ATOM 673 N N . ILE A 1 86 ? 10.955 10.533 -16.446 1.00 93.69 86 ILE A N 1
ATOM 674 C CA . ILE A 1 86 ? 11.660 9.284 -16.795 1.00 93.69 86 ILE A CA 1
ATOM 675 C C . ILE A 1 86 ? 12.868 9.530 -17.720 1.00 93.69 86 ILE A C 1
ATOM 677 O O . ILE A 1 86 ? 12.887 10.541 -18.431 1.00 93.69 86 ILE A O 1
ATOM 681 N N . PRO A 1 87 ? 13.883 8.642 -17.720 1.00 91.06 87 PRO A N 1
ATOM 682 C CA . PRO A 1 87 ? 14.990 8.692 -18.677 1.00 91.06 87 PRO A CA 1
ATOM 683 C C . PRO A 1 87 ? 14.534 8.349 -20.100 1.00 91.06 87 PRO A C 1
ATOM 685 O O . PRO A 1 87 ? 13.687 7.479 -20.290 1.00 91.06 87 PRO A O 1
ATOM 688 N N . ASP A 1 88 ? 15.172 8.962 -21.098 1.00 88.75 88 ASP A N 1
ATOM 689 C CA . ASP A 1 88 ? 14.920 8.691 -22.524 1.00 88.75 88 ASP A CA 1
ATOM 690 C C . ASP A 1 88 ? 15.228 7.233 -22.916 1.00 88.75 88 ASP A C 1
ATOM 692 O O . ASP A 1 88 ? 14.455 6.590 -23.619 1.00 88.75 88 ASP A O 1
ATOM 696 N N . ALA A 1 89 ? 16.316 6.671 -22.374 1.00 85.56 89 ALA A N 1
ATOM 697 C CA . ALA A 1 89 ? 16.850 5.360 -22.762 1.00 85.56 89 ALA A CA 1
ATOM 698 C C . ALA A 1 89 ? 15.865 4.183 -22.621 1.00 85.56 89 ALA A C 1
ATOM 700 O O . ALA A 1 89 ? 16.007 3.193 -23.334 1.00 85.56 89 ALA A O 1
ATOM 701 N N . PHE A 1 90 ? 14.893 4.286 -21.708 1.00 84.75 90 PHE A N 1
ATOM 702 C CA . PHE A 1 90 ? 13.897 3.240 -21.441 1.00 84.75 90 PHE A CA 1
ATOM 703 C C . PHE A 1 90 ? 12.458 3.764 -21.531 1.00 84.75 90 PHE A C 1
ATOM 705 O O . PHE A 1 90 ? 11.534 3.147 -20.998 1.00 84.75 90 PHE A O 1
ATOM 712 N N . ALA A 1 91 ? 12.254 4.936 -22.141 1.00 87.50 91 ALA A N 1
ATOM 713 C CA . ALA A 1 91 ? 10.962 5.609 -22.108 1.00 87.50 91 ALA A CA 1
ATOM 714 C C . ALA A 1 91 ? 9.854 4.738 -22.719 1.00 87.50 91 ALA A C 1
ATOM 716 O O . ALA A 1 91 ? 8.831 4.513 -22.076 1.00 87.50 91 ALA A O 1
ATOM 717 N N . GLU A 1 92 ? 10.078 4.180 -23.910 1.00 88.69 92 GLU A N 1
ATOM 718 C CA . GLU A 1 92 ? 9.077 3.372 -24.619 1.00 88.69 92 GLU A CA 1
ATOM 719 C C . GLU A 1 92 ? 8.637 2.136 -23.821 1.00 88.69 92 GLU A C 1
ATOM 721 O O . GLU A 1 92 ? 7.459 1.785 -23.825 1.00 88.69 92 GLU A O 1
ATOM 726 N N . GLN A 1 93 ? 9.553 1.507 -23.079 1.00 89.12 93 GLN A N 1
ATOM 727 C CA . GLN A 1 93 ? 9.259 0.325 -22.269 1.00 89.12 93 GLN A CA 1
ATOM 728 C C . GLN A 1 93 ? 8.556 0.668 -20.945 1.00 89.12 93 GLN A C 1
ATOM 730 O O . GLN A 1 93 ? 7.779 -0.135 -20.430 1.00 89.12 93 GLN A O 1
ATOM 735 N N . LEU A 1 94 ? 8.811 1.855 -20.387 1.00 90.44 94 LEU A N 1
ATOM 736 C CA . LEU A 1 94 ? 8.246 2.300 -19.109 1.00 90.44 94 LEU A CA 1
ATOM 737 C C . LEU A 1 94 ? 6.828 2.872 -19.246 1.00 90.44 94 LEU A C 1
ATOM 739 O O . LEU A 1 94 ? 5.986 2.670 -18.365 1.00 90.44 94 LEU A O 1
ATOM 743 N N . ILE A 1 95 ? 6.564 3.605 -20.335 1.00 91.06 95 ILE A N 1
ATOM 744 C CA . ILE A 1 95 ? 5.307 4.332 -20.584 1.00 91.06 95 ILE A CA 1
ATOM 745 C C . ILE A 1 95 ? 4.055 3.442 -20.425 1.00 91.06 95 ILE A C 1
ATOM 747 O O . ILE A 1 95 ? 3.133 3.866 -19.720 1.00 91.06 95 ILE A O 1
ATOM 751 N N . PRO A 1 96 ? 3.997 2.208 -20.971 1.00 91.25 96 PRO A N 1
ATOM 752 C CA . PRO A 1 96 ? 2.837 1.330 -20.810 1.00 91.25 96 PRO A CA 1
ATOM 753 C C . PRO A 1 96 ? 2.458 1.055 -19.350 1.00 91.25 96 PRO A C 1
ATOM 755 O O . PRO A 1 96 ? 1.273 1.009 -19.012 1.00 91.25 96 PRO A O 1
ATOM 758 N N . GLY A 1 97 ? 3.450 0.903 -18.466 1.00 92.19 97 GLY A N 1
ATOM 759 C CA . GLY A 1 97 ? 3.220 0.692 -17.038 1.00 92.19 97 GLY A CA 1
ATOM 760 C C . GLY A 1 97 ? 2.545 1.899 -16.385 1.00 92.19 97 GLY A C 1
ATOM 761 O O . GLY A 1 97 ? 1.579 1.737 -15.637 1.00 92.19 97 GLY A O 1
ATOM 762 N N . PHE A 1 98 ? 2.999 3.113 -16.715 1.00 93.81 98 PHE A N 1
ATOM 763 C CA . PHE A 1 98 ? 2.391 4.353 -16.222 1.00 93.81 98 PHE A CA 1
ATOM 764 C C . PHE A 1 98 ? 0.955 4.527 -16.706 1.00 93.81 98 PHE A C 1
ATOM 766 O O . PHE A 1 98 ? 0.091 4.872 -15.901 1.00 93.81 98 PHE A O 1
ATOM 773 N N . ILE A 1 99 ? 0.689 4.254 -17.988 1.00 91.44 99 ILE A N 1
ATOM 774 C CA . ILE A 1 99 ? -0.660 4.331 -18.566 1.00 91.44 99 ILE A CA 1
ATOM 775 C C . ILE A 1 99 ? -1.596 3.382 -17.813 1.00 91.44 99 ILE A C 1
ATOM 777 O O . ILE A 1 99 ? -2.599 3.822 -17.254 1.00 91.44 99 ILE A O 1
ATOM 781 N N . LYS A 1 100 ? -1.231 2.097 -17.704 1.00 91.38 100 LYS A N 1
ATOM 782 C CA . LYS A 1 100 ? -2.030 1.092 -16.982 1.00 91.38 100 LYS A CA 1
ATOM 783 C C . LYS A 1 100 ? -2.247 1.470 -15.516 1.00 91.38 100 LYS A C 1
ATOM 785 O O . LYS A 1 100 ? -3.346 1.295 -14.989 1.00 91.38 100 LYS A O 1
ATOM 790 N N . GLY A 1 101 ? -1.207 1.991 -14.863 1.00 93.19 101 GLY A N 1
ATOM 791 C CA . GLY A 1 101 ? -1.269 2.452 -13.480 1.00 93.19 101 GLY A CA 1
ATOM 792 C C . GLY A 1 101 ? -2.250 3.608 -13.303 1.00 93.19 101 GLY A C 1
ATOM 793 O O . GLY A 1 101 ? -3.092 3.553 -12.413 1.00 93.19 101 GLY A O 1
ATOM 794 N N . CYS A 1 102 ? -2.182 4.631 -14.159 1.00 92.88 102 CYS A N 1
ATOM 795 C CA . CYS A 1 102 ? -3.037 5.818 -14.061 1.00 92.88 102 CYS A CA 1
ATOM 796 C C . CYS A 1 102 ? -4.492 5.511 -14.426 1.00 92.88 102 CYS A C 1
ATOM 798 O O . CYS A 1 102 ? -5.395 5.963 -13.726 1.00 92.88 102 CYS A O 1
ATOM 800 N N . LEU A 1 103 ? -4.728 4.655 -15.429 1.00 88.75 103 LEU A N 1
ATOM 801 C CA . LEU A 1 103 ? -6.067 4.151 -15.752 1.00 88.75 103 LEU A CA 1
ATOM 802 C C . LEU A 1 103 ? -6.690 3.434 -14.549 1.00 88.75 103 LEU A C 1
ATOM 804 O O . LEU A 1 103 ? -7.806 3.746 -14.136 1.00 88.75 103 LEU A O 1
ATOM 808 N N . LYS A 1 104 ? -5.951 2.513 -13.918 1.00 89.75 104 LYS A N 1
ATOM 809 C CA . LYS A 1 104 ? -6.439 1.798 -12.729 1.00 89.75 104 LYS A CA 1
ATOM 810 C C . LYS A 1 104 ? -6.549 2.710 -11.498 1.00 89.75 104 LYS A C 1
ATOM 812 O O . LYS A 1 104 ? -7.425 2.503 -10.660 1.00 89.75 104 LYS A O 1
ATOM 817 N N . GLY A 1 105 ? -5.675 3.708 -11.400 1.00 90.19 105 GLY A N 1
ATOM 818 C CA . GLY A 1 105 ? -5.645 4.736 -10.360 1.00 90.19 105 GLY A CA 1
ATOM 819 C C . GLY A 1 105 ? -6.650 5.870 -10.556 1.00 90.19 105 GLY A C 1
ATOM 820 O O . GLY A 1 105 ? -6.786 6.692 -9.654 1.00 90.19 105 GLY A O 1
ATOM 821 N N . CYS A 1 106 ? -7.367 5.892 -11.684 1.00 88.19 106 CYS A N 1
ATOM 822 C CA . CYS A 1 106 ? -8.350 6.918 -12.035 1.00 88.19 106 CYS A CA 1
ATOM 823 C C . CYS A 1 106 ? -7.769 8.336 -12.002 1.00 88.19 106 CYS A C 1
ATOM 825 O O . CYS A 1 106 ? -8.371 9.246 -11.441 1.00 88.19 106 CYS A O 1
ATOM 827 N N . CYS A 1 107 ? -6.584 8.518 -12.584 1.00 86.94 107 CYS A N 1
ATOM 828 C CA . CYS A 1 107 ? -5.950 9.825 -12.711 1.00 86.94 107 CYS A CA 1
ATOM 829 C C . CYS A 1 107 ? -5.424 10.071 -14.127 1.00 86.94 107 CYS A C 1
ATOM 831 O O . CYS A 1 107 ? -5.158 9.143 -14.893 1.00 86.94 107 CYS A O 1
ATOM 833 N N . SER A 1 108 ? -5.262 11.348 -14.466 1.00 89.75 108 SER A N 1
ATOM 834 C CA . SER A 1 108 ? -4.599 11.763 -15.706 1.00 89.75 108 SER A CA 1
ATOM 835 C C . SER A 1 108 ? -3.088 11.495 -15.655 1.00 89.75 108 SER A C 1
ATOM 837 O O . SER A 1 108 ? -2.498 11.487 -14.576 1.00 89.75 108 SER A O 1
ATOM 839 N N . LEU A 1 109 ? -2.451 11.296 -16.815 1.00 92.56 109 LEU A N 1
ATOM 840 C CA . LEU A 1 109 ? -1.008 11.052 -16.933 1.00 92.56 109 LEU A CA 1
ATOM 841 C C . LEU A 1 109 ? -0.321 12.130 -17.782 1.00 92.56 109 LEU A C 1
ATOM 843 O O . LEU A 1 109 ? -0.711 12.381 -18.918 1.00 92.56 109 LEU A O 1
ATOM 847 N N . GLU A 1 110 ? 0.767 12.692 -17.261 1.00 93.19 110 GLU A N 1
ATOM 848 C CA . GLU A 1 110 ? 1.727 13.521 -17.993 1.00 93.19 110 GLU A CA 1
ATOM 849 C C . GLU A 1 110 ? 3.108 12.845 -17.979 1.00 93.19 110 GLU A C 1
ATOM 851 O O . GLU A 1 110 ? 3.586 12.427 -16.923 1.00 93.19 110 GLU A O 1
ATOM 856 N N . ILE A 1 111 ? 3.784 12.766 -19.130 1.00 93.81 111 ILE A N 1
ATOM 857 C CA . ILE A 1 111 ? 5.109 12.138 -19.254 1.00 93.81 111 ILE A CA 1
ATOM 858 C C . ILE A 1 111 ? 6.154 13.190 -19.623 1.00 93.81 111 ILE A C 1
ATOM 860 O O . ILE A 1 111 ? 6.022 13.900 -20.619 1.00 93.81 111 ILE A O 1
ATOM 864 N N . LYS A 1 112 ? 7.215 13.274 -18.818 1.00 93.88 112 LYS A N 1
ATOM 865 C CA . LYS A 1 112 ? 8.361 14.167 -19.001 1.00 93.88 112 LYS A CA 1
ATOM 866 C C . LYS A 1 112 ? 9.618 13.339 -19.193 1.00 93.88 112 LYS A C 1
ATOM 868 O O . LYS A 1 112 ? 10.100 12.697 -18.262 1.00 93.88 112 LYS A O 1
ATOM 873 N N . ILE A 1 113 ? 10.167 13.394 -20.399 1.00 93.00 113 ILE A N 1
ATOM 874 C CA . ILE A 1 113 ? 11.482 12.823 -20.681 1.00 93.00 113 ILE A CA 1
ATOM 875 C C . ILE A 1 113 ? 12.535 13.767 -20.102 1.00 93.00 113 ILE A C 1
ATOM 877 O O . ILE A 1 113 ? 12.500 14.978 -20.337 1.00 93.00 113 ILE A O 1
ATOM 881 N N . SER A 1 114 ? 13.454 13.217 -19.315 1.00 88.31 114 SER A N 1
ATOM 882 C CA . SER A 1 114 ? 14.519 13.968 -18.656 1.00 88.31 114 SER A CA 1
ATOM 883 C C . SER A 1 114 ? 15.884 13.330 -18.908 1.00 88.31 114 SER A C 1
ATOM 885 O O . SER A 1 114 ? 15.993 12.136 -19.173 1.00 88.31 114 SER A O 1
ATOM 887 N N . ASN A 1 115 ? 16.945 14.121 -18.744 1.00 84.69 115 ASN A N 1
ATOM 888 C CA . ASN A 1 115 ? 18.326 13.628 -18.794 1.00 84.69 115 ASN A CA 1
ATOM 889 C C . ASN A 1 115 ? 18.766 12.950 -17.479 1.00 84.69 115 ASN A C 1
ATOM 891 O O . ASN A 1 115 ? 19.946 12.645 -17.310 1.00 84.69 115 ASN A O 1
ATOM 895 N N . LYS A 1 116 ? 17.859 12.784 -16.506 1.00 83.38 116 LYS A N 1
ATOM 896 C CA . LYS A 1 116 ? 18.155 12.095 -15.246 1.00 83.38 116 LYS A CA 1
ATOM 897 C C . LYS A 1 116 ? 18.104 10.589 -15.471 1.00 83.38 116 LYS A C 1
ATOM 899 O O . LYS A 1 116 ? 17.330 10.110 -16.287 1.00 83.38 116 LYS A O 1
ATOM 904 N N . SER A 1 117 ? 18.881 9.844 -14.694 1.00 81.44 117 SER A N 1
ATOM 905 C CA . SER A 1 117 ? 18.848 8.376 -14.693 1.00 81.44 117 SER A CA 1
ATOM 906 C C . SER A 1 117 ? 17.713 7.785 -13.850 1.00 81.44 117 SER A C 1
ATOM 908 O O . SER A 1 117 ? 17.481 6.580 -13.898 1.00 81.44 117 SER A O 1
ATOM 910 N N . THR A 1 118 ? 17.018 8.605 -13.058 1.00 88.56 118 THR A N 1
ATOM 911 C CA . THR A 1 118 ? 15.986 8.154 -12.120 1.00 88.56 118 THR A CA 1
ATOM 912 C C . THR A 1 118 ? 14.587 8.248 -12.718 1.00 88.56 118 THR A C 1
ATOM 914 O O . THR A 1 118 ? 14.290 9.142 -13.508 1.00 88.56 118 THR A O 1
ATOM 917 N N . ILE A 1 119 ? 13.702 7.357 -12.273 1.00 92.00 119 ILE A N 1
ATOM 918 C CA . ILE A 1 119 ? 12.261 7.459 -12.515 1.00 92.00 119 ILE A CA 1
ATOM 919 C C . ILE A 1 119 ? 11.630 8.164 -11.315 1.00 92.00 119 ILE A C 1
ATOM 921 O O . ILE A 1 119 ? 11.815 7.739 -10.175 1.00 92.00 119 ILE A O 1
ATOM 925 N N . THR A 1 120 ? 10.873 9.232 -11.550 1.00 94.69 120 THR A N 1
ATOM 926 C CA . THR A 1 120 ? 10.149 9.953 -10.495 1.00 94.69 120 THR A CA 1
ATOM 927 C C . THR A 1 120 ? 8.677 10.087 -10.851 1.00 94.69 120 THR A C 1
ATOM 929 O O . THR A 1 120 ? 8.336 10.629 -11.896 1.00 94.69 120 THR A O 1
ATOM 932 N N . GLY A 1 121 ? 7.804 9.639 -9.958 1.00 95.69 121 GLY A N 1
ATOM 933 C CA . GLY A 1 121 ? 6.364 9.842 -10.028 1.00 95.69 121 GLY A CA 1
ATOM 934 C C . GLY A 1 121 ? 5.919 10.963 -9.099 1.00 95.69 121 GLY A C 1
ATOM 935 O O . GLY A 1 121 ? 6.393 11.064 -7.967 1.00 95.69 121 GLY A O 1
ATOM 936 N N . THR A 1 122 ? 5.003 11.810 -9.557 1.00 97.06 122 THR A N 1
ATOM 937 C CA . THR A 1 122 ? 4.329 12.813 -8.723 1.00 97.06 122 THR A CA 1
ATOM 938 C C . THR A 1 122 ? 2.831 12.692 -8.930 1.00 97.06 122 THR A C 1
ATOM 940 O O . THR A 1 122 ? 2.358 12.981 -10.020 1.00 97.06 122 THR A O 1
ATOM 943 N N . ALA A 1 123 ? 2.096 12.284 -7.902 1.00 96.25 123 ALA A N 1
ATOM 944 C CA . ALA A 1 123 ? 0.642 12.257 -7.918 1.00 96.25 123 ALA A CA 1
ATOM 945 C C . ALA A 1 123 ? 0.086 13.482 -7.188 1.00 96.25 123 ALA A C 1
ATOM 947 O O . ALA A 1 123 ? 0.561 13.839 -6.108 1.00 96.25 123 ALA A O 1
ATOM 948 N N . VAL A 1 124 ? -0.946 14.089 -7.759 1.00 93.56 124 VAL A N 1
ATOM 949 C CA . VAL A 1 124 ? -1.760 15.121 -7.121 1.00 93.56 124 VAL A CA 1
ATOM 950 C C . VAL A 1 124 ? -3.140 14.536 -6.874 1.00 93.56 124 VAL A C 1
ATOM 952 O O . VAL A 1 124 ? -3.732 13.931 -7.770 1.00 93.56 124 VAL A O 1
ATOM 955 N N . GLY A 1 125 ? -3.644 14.705 -5.658 1.00 90.38 125 GLY A N 1
ATOM 956 C CA . GLY A 1 125 ? -5.005 14.337 -5.288 1.00 90.38 125 GLY A CA 1
ATOM 957 C C . GLY A 1 125 ? -5.710 15.476 -4.570 1.00 90.38 125 GLY A C 1
ATOM 958 O O . GLY A 1 125 ? -5.060 16.383 -4.053 1.00 90.38 125 GLY A O 1
ATOM 959 N N . VAL A 1 126 ? -7.035 15.425 -4.524 1.00 87.25 126 VAL A N 1
ATOM 960 C CA . VAL A 1 126 ? -7.884 16.451 -3.916 1.00 87.25 126 VAL A CA 1
ATOM 961 C C . VAL A 1 126 ? -8.773 15.842 -2.837 1.00 87.25 126 VAL A C 1
ATOM 963 O O . VAL A 1 126 ? -9.279 14.733 -2.991 1.00 87.25 126 VAL A O 1
ATOM 966 N N . CYS A 1 127 ? -8.964 16.556 -1.736 1.00 83.19 127 CYS A N 1
ATOM 967 C CA . CYS A 1 127 ? -9.932 16.213 -0.701 1.00 83.19 127 CYS A CA 1
ATOM 968 C C . CYS A 1 127 ? -10.727 17.462 -0.287 1.00 83.19 127 CYS A C 1
ATOM 970 O O . CYS A 1 127 ? -10.326 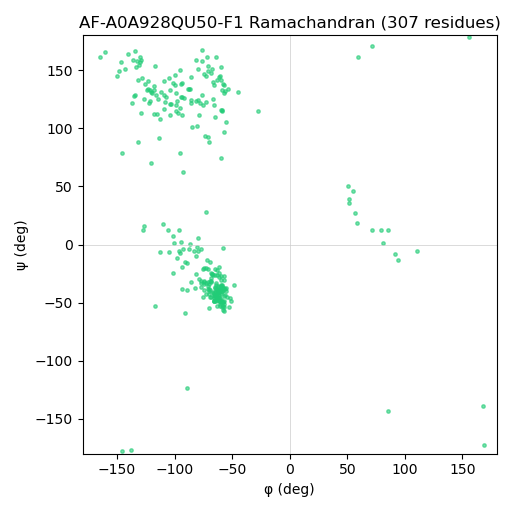18.586 -0.604 1.00 83.19 127 CYS A O 1
ATOM 972 N N . ASP A 1 128 ? -11.828 17.267 0.438 1.00 78.06 128 ASP A N 1
ATOM 973 C CA . ASP A 1 128 ? -12.588 18.357 1.047 1.00 78.06 128 ASP A CA 1
ATOM 974 C C . ASP A 1 128 ? -12.159 18.567 2.511 1.00 78.06 128 ASP A C 1
ATOM 976 O O . ASP A 1 128 ? -12.306 17.675 3.348 1.00 78.06 128 ASP A O 1
ATOM 980 N N . GLY A 1 129 ? -11.615 19.741 2.832 1.00 74.69 129 GLY A N 1
ATOM 981 C CA . GLY A 1 129 ? -11.120 20.088 4.164 1.00 74.69 129 GLY A CA 1
ATOM 982 C C . GLY A 1 129 ? -9.677 19.644 4.426 1.00 74.69 129 GLY A C 1
ATOM 983 O O . GLY A 1 129 ? -8.805 19.751 3.569 1.00 74.69 129 GLY A O 1
ATOM 984 N N . GLU A 1 130 ? -9.376 19.208 5.651 1.00 64.31 130 GLU A N 1
ATOM 985 C CA . GLU A 1 130 ? -8.018 18.784 6.012 1.00 64.31 130 GLU A CA 1
ATOM 986 C C . GLU A 1 130 ? -7.741 17.362 5.491 1.00 64.31 130 GLU A C 1
ATOM 988 O O . GLU A 1 130 ? -8.302 16.389 5.986 1.00 64.31 130 GLU A O 1
ATOM 993 N N . CYS A 1 131 ? -6.850 17.231 4.499 1.00 56.56 131 CYS A N 1
ATOM 994 C CA . CYS A 1 131 ? -6.512 15.961 3.833 1.00 56.56 131 CYS A CA 1
ATOM 995 C C . CYS A 1 131 ? -5.669 14.981 4.662 1.00 56.56 131 CYS A C 1
ATOM 997 O O . CYS A 1 131 ? -4.899 14.197 4.120 1.00 56.56 131 CYS A O 1
ATOM 999 N N . ALA A 1 132 ? -5.763 15.008 5.980 1.00 51.47 132 ALA A N 1
ATOM 1000 C CA . ALA A 1 132 ? -5.367 13.866 6.777 1.00 51.47 132 ALA A CA 1
ATOM 1001 C C . ALA A 1 132 ? -6.677 13.309 7.295 1.00 51.47 132 ALA A C 1
ATOM 1003 O O . ALA A 1 132 ? -7.366 14.039 8.005 1.00 51.47 132 ALA A O 1
ATOM 1004 N N . SER A 1 133 ? -7.024 12.072 6.903 1.00 53.19 133 SER A N 1
ATOM 1005 C CA . SER A 1 133 ? -8.150 11.312 7.462 1.00 53.19 133 SER A CA 1
ATOM 1006 C C . SER A 1 133 ? -8.378 11.789 8.887 1.00 53.19 133 SER A C 1
ATOM 1008 O O . SER A 1 133 ? -7.437 11.682 9.682 1.00 53.19 133 SER A O 1
ATOM 1010 N N . GLN A 1 134 ? -9.525 12.412 9.178 1.00 57.16 134 GLN A N 1
ATOM 1011 C CA . GLN A 1 134 ? -9.836 12.839 10.537 1.00 57.16 134 GLN A CA 1
ATOM 1012 C C . GLN A 1 134 ? -9.754 11.572 11.368 1.00 57.16 134 GLN A C 1
ATOM 1014 O O . GLN A 1 134 ? -10.668 10.750 11.311 1.00 57.16 134 GLN A O 1
ATOM 1019 N N . ASN A 1 135 ? -8.600 11.356 12.002 1.00 72.62 135 ASN A N 1
ATOM 1020 C CA . ASN A 1 135 ? -8.273 10.086 12.607 1.00 72.62 135 ASN A CA 1
ATOM 1021 C C . ASN A 1 135 ? -9.175 9.984 13.823 1.00 72.62 135 ASN A C 1
ATOM 1023 O O . ASN A 1 135 ? -8.897 10.525 14.890 1.00 72.62 135 ASN A O 1
ATOM 1027 N N . THR A 1 136 ? -10.313 9.359 13.585 1.00 89.00 136 THR A N 1
ATOM 1028 C CA . THR A 1 136 ? -11.440 9.238 14.500 1.00 89.00 136 THR A CA 1
ATOM 1029 C C . THR A 1 136 ? -11.556 7.795 14.959 1.00 89.00 136 THR A C 1
ATOM 1031 O O . THR A 1 136 ? -12.597 7.377 15.469 1.00 89.00 136 THR A O 1
ATOM 1034 N N . VAL A 1 137 ? -10.468 7.033 14.779 1.00 94.31 137 VAL A N 1
ATOM 1035 C CA . VAL A 1 137 ? -10.363 5.654 15.223 1.00 94.31 137 VAL A CA 1
ATOM 1036 C C . VAL A 1 137 ? -10.607 5.607 16.720 1.00 94.31 137 VAL A C 1
ATOM 1038 O O . VAL A 1 137 ? -10.029 6.360 17.502 1.00 94.31 137 VAL A O 1
ATOM 1041 N N . LYS A 1 138 ? -11.482 4.700 17.125 1.00 95.81 138 LYS A N 1
ATOM 1042 C CA . LYS A 1 138 ? -11.926 4.553 18.506 1.00 95.81 138 LYS A CA 1
ATOM 1043 C C . LYS A 1 138 ? -12.058 3.083 18.873 1.00 95.81 138 LYS A C 1
ATOM 1045 O O . LYS A 1 138 ? -12.115 2.192 18.024 1.00 95.81 138 LYS A O 1
ATOM 1050 N N . SER A 1 139 ? -12.127 2.826 20.176 1.00 97.56 139 SER A N 1
ATOM 1051 C CA . SER A 1 139 ? -12.434 1.494 20.698 1.00 97.56 139 SER A CA 1
ATOM 1052 C C . SER A 1 139 ? -13.735 0.957 20.087 1.00 97.56 139 SER A C 1
ATOM 1054 O O . SER A 1 139 ? -14.741 1.666 20.010 1.00 97.56 139 SER A O 1
ATOM 1056 N N . GLY A 1 140 ? -13.712 -0.302 19.650 1.00 97.75 140 GLY A N 1
ATOM 1057 C CA . GLY A 1 140 ? -14.834 -0.980 19.004 1.00 97.75 140 GLY A CA 1
ATOM 1058 C C . GLY A 1 140 ? -14.839 -0.920 17.476 1.00 97.75 140 GLY A C 1
ATOM 1059 O O . GLY A 1 140 ? -15.576 -1.702 16.869 1.00 97.75 140 GLY A O 1
ATOM 1060 N N . ASP A 1 141 ? -14.021 -0.070 16.850 1.00 98.19 141 ASP A N 1
ATOM 1061 C CA . ASP A 1 141 ? -13.885 -0.056 15.393 1.00 98.19 141 ASP A CA 1
ATOM 1062 C C . ASP A 1 141 ? -13.350 -1.389 14.863 1.00 98.19 141 ASP A C 1
ATOM 1064 O O . ASP A 1 141 ? -12.511 -2.052 15.484 1.00 98.19 141 ASP A O 1
ATOM 1068 N N . ARG A 1 142 ? -13.849 -1.790 13.694 1.00 98.19 142 ARG A N 1
ATOM 1069 C CA . ARG A 1 142 ? -13.397 -2.976 12.967 1.00 98.19 142 ARG A CA 1
ATOM 1070 C C . ARG A 1 142 ? -12.330 -2.596 11.960 1.00 98.19 142 ARG A C 1
ATOM 1072 O O . ARG A 1 142 ? -12.459 -1.589 11.268 1.00 98.19 142 ARG A O 1
ATOM 1079 N N . LEU A 1 143 ? -11.314 -3.447 11.871 1.00 98.25 143 LEU A N 1
ATOM 1080 C CA . LEU A 1 143 ? -10.247 -3.333 10.890 1.00 98.25 143 LEU A CA 1
ATOM 1081 C C . LEU A 1 143 ? -10.571 -4.251 9.717 1.00 98.25 143 LEU A C 1
ATOM 1083 O O . LEU A 1 143 ? -10.605 -5.470 9.871 1.00 98.25 143 LEU A O 1
ATOM 1087 N N . ILE A 1 144 ? -10.837 -3.654 8.561 1.00 98.06 144 ILE A N 1
ATOM 1088 C CA . ILE A 1 144 ? -11.075 -4.356 7.303 1.00 98.06 144 ILE A CA 1
ATOM 1089 C C . ILE A 1 144 ? -9.775 -4.335 6.500 1.00 98.06 144 ILE A C 1
ATOM 1091 O O . ILE A 1 144 ? -9.299 -3.266 6.122 1.00 98.06 144 ILE A O 1
ATOM 1095 N N . GLY A 1 145 ? -9.187 -5.503 6.268 1.00 97.50 145 GLY A N 1
ATOM 1096 C CA . GLY A 1 145 ? -7.989 -5.693 5.460 1.00 97.50 145 GLY A CA 1
ATOM 1097 C C . GLY A 1 145 ? -8.327 -6.061 4.018 1.00 97.50 145 GLY A C 1
ATOM 1098 O O . GLY A 1 145 ? -9.210 -6.880 3.767 1.00 97.50 145 GLY A O 1
ATOM 1099 N N . PHE A 1 146 ? -7.597 -5.476 3.074 1.00 96.81 146 PHE A N 1
ATOM 1100 C CA . PHE A 1 146 ? -7.640 -5.814 1.656 1.00 96.81 146 PHE A CA 1
ATOM 1101 C C . PHE A 1 146 ? -6.405 -6.624 1.294 1.00 96.81 146 PHE A C 1
ATOM 1103 O O . PHE A 1 146 ? -5.286 -6.226 1.630 1.00 96.81 146 PHE A O 1
ATOM 1110 N N . LEU A 1 147 ? -6.606 -7.725 0.568 1.00 96.00 147 LEU A N 1
ATOM 1111 C CA . LEU A 1 147 ? -5.498 -8.558 0.114 1.00 96.00 147 LEU A CA 1
ATOM 1112 C C . LEU A 1 147 ? -4.516 -7.764 -0.745 1.00 96.00 147 LEU A C 1
ATOM 1114 O O . LEU A 1 147 ? -4.941 -7.076 -1.678 1.00 96.00 147 LEU A O 1
ATOM 1118 N N . SER A 1 148 ? -3.224 -7.907 -0.453 1.00 95.44 148 SER A N 1
ATOM 1119 C CA . SER A 1 148 ? -2.146 -7.529 -1.364 1.00 95.44 148 SER A CA 1
ATOM 1120 C C . SER A 1 148 ? -2.067 -8.507 -2.535 1.00 95.44 148 SER A C 1
ATOM 1122 O O . SER A 1 148 ? -2.590 -9.620 -2.483 1.00 95.44 148 SER A O 1
ATOM 1124 N N . SER A 1 149 ? -1.407 -8.100 -3.619 1.00 93.44 149 SER A N 1
ATOM 1125 C CA . SER A 1 149 ? -1.037 -9.046 -4.678 1.00 93.44 149 SER A CA 1
ATOM 1126 C C . SER A 1 149 ? 0.150 -9.929 -4.268 1.00 93.44 149 SER A C 1
ATOM 1128 O O . SER A 1 149 ? 0.322 -11.016 -4.806 1.00 93.44 149 SER A O 1
ATOM 1130 N N . GLY A 1 150 ? 0.945 -9.493 -3.293 1.00 93.25 150 GLY A N 1
ATOM 1131 C CA . GLY A 1 150 ? 2.140 -10.164 -2.795 1.00 93.25 150 GLY A CA 1
ATOM 1132 C C . GLY A 1 150 ? 2.928 -9.205 -1.906 1.00 93.25 150 GLY A C 1
ATOM 1133 O O . GLY A 1 150 ? 2.349 -8.407 -1.161 1.00 93.25 150 GLY A O 1
ATOM 1134 N N . LEU A 1 151 ? 4.254 -9.206 -2.030 1.00 93.06 151 LEU A N 1
ATOM 1135 C CA . LEU A 1 151 ? 5.129 -8.303 -1.271 1.00 93.06 151 LEU A CA 1
ATOM 1136 C C . LEU A 1 151 ? 4.879 -6.817 -1.555 1.00 93.06 151 LEU A C 1
ATOM 1138 O O . LEU A 1 151 ? 5.125 -5.988 -0.679 1.00 93.06 151 LEU A O 1
ATOM 1142 N N . HIS A 1 152 ? 4.330 -6.511 -2.735 1.00 93.00 152 HIS A N 1
ATOM 1143 C CA . HIS A 1 152 ? 4.349 -5.185 -3.345 1.00 93.00 152 HIS A CA 1
ATOM 1144 C C . HIS A 1 152 ? 5.776 -4.677 -3.577 1.00 93.00 152 HIS A C 1
ATOM 1146 O O . HIS A 1 152 ? 6.758 -5.120 -2.981 1.00 93.00 152 HIS A O 1
ATOM 1152 N N . PHE A 1 153 ? 5.873 -3.690 -4.452 1.00 87.81 153 PHE A N 1
ATOM 1153 C CA . PHE A 1 153 ? 7.144 -3.142 -4.902 1.00 87.81 153 PHE A CA 1
ATOM 1154 C C . PHE A 1 153 ? 7.973 -2.482 -3.786 1.00 87.81 153 PHE A C 1
ATOM 1156 O O . PHE A 1 153 ? 9.199 -2.445 -3.845 1.00 87.81 153 PHE A O 1
ATOM 1163 N N . ASP A 1 154 ? 7.315 -1.991 -2.734 1.00 87.88 154 ASP A N 1
ATOM 1164 C CA . ASP A 1 154 ? 7.965 -1.380 -1.570 1.00 87.88 154 ASP A CA 1
ATOM 1165 C C . ASP A 1 154 ? 8.902 -2.344 -0.816 1.00 87.88 154 ASP A C 1
ATOM 1167 O O . ASP A 1 154 ? 9.872 -1.901 -0.202 1.00 87.88 154 ASP A O 1
ATOM 1171 N N . ALA A 1 155 ? 8.638 -3.653 -0.872 1.00 91.50 155 ALA A N 1
ATOM 1172 C CA . ALA A 1 155 ? 9.421 -4.672 -0.178 1.00 91.50 155 ALA A CA 1
ATOM 1173 C C . ALA A 1 155 ? 10.432 -5.399 -1.086 1.00 91.50 155 ALA A C 1
ATOM 1175 O O . ALA A 1 155 ? 11.140 -6.282 -0.600 1.00 91.50 155 ALA A O 1
ATOM 1176 N N . LEU A 1 156 ? 10.524 -5.028 -2.372 1.00 91.25 156 LEU A N 1
ATOM 1177 C CA . LEU A 1 156 ? 11.330 -5.724 -3.380 1.00 91.25 156 LEU A CA 1
ATOM 1178 C C . LEU A 1 156 ? 12.813 -5.799 -3.000 1.00 91.25 156 LEU A C 1
ATOM 1180 O O . LEU A 1 156 ? 13.347 -6.898 -2.898 1.00 91.25 156 LEU A O 1
ATOM 1184 N N . VAL A 1 157 ? 13.465 -4.658 -2.747 1.00 91.69 157 VAL A N 1
ATOM 1185 C CA . VAL A 1 157 ? 14.894 -4.620 -2.371 1.00 91.69 157 VAL A CA 1
ATOM 1186 C C . VAL A 1 157 ? 15.163 -5.455 -1.122 1.00 91.69 157 VAL A C 1
ATOM 1188 O O . VAL A 1 157 ? 16.036 -6.315 -1.135 1.00 91.69 157 VAL A O 1
ATOM 1191 N N . LYS A 1 158 ? 14.361 -5.280 -0.065 1.00 93.25 158 LYS A N 1
ATOM 1192 C CA . LYS A 1 158 ? 14.536 -6.027 1.189 1.00 93.25 158 LYS A CA 1
ATOM 1193 C C . LYS A 1 158 ? 14.380 -7.535 0.983 1.00 93.25 158 LYS A C 1
ATOM 1195 O O . LYS A 1 158 ? 15.150 -8.316 1.534 1.00 93.25 158 LYS A O 1
ATOM 1200 N N . ALA A 1 159 ? 13.379 -7.953 0.210 1.00 93.38 159 ALA A N 1
ATOM 1201 C CA . ALA A 1 159 ? 13.193 -9.360 -0.115 1.00 93.38 159 ALA A CA 1
ATOM 1202 C C . ALA A 1 159 ? 14.362 -9.890 -0.953 1.00 93.38 159 ALA A C 1
ATOM 1204 O O . ALA A 1 159 ? 14.854 -10.977 -0.670 1.00 93.38 159 ALA A O 1
ATOM 1205 N N . ALA A 1 160 ? 14.855 -9.108 -1.917 1.00 92.12 160 ALA A N 1
ATOM 1206 C CA . ALA A 1 160 ? 16.002 -9.479 -2.735 1.00 92.12 160 ALA A CA 1
ATOM 1207 C C . ALA A 1 160 ? 17.279 -9.679 -1.908 1.00 92.12 160 ALA A C 1
ATOM 1209 O O . ALA A 1 160 ? 18.005 -10.648 -2.125 1.00 92.12 160 ALA A O 1
ATOM 1210 N N . GLU A 1 161 ? 17.517 -8.817 -0.919 1.00 93.44 161 GLU A N 1
ATOM 1211 C CA . GLU A 1 161 ? 18.638 -8.939 0.016 1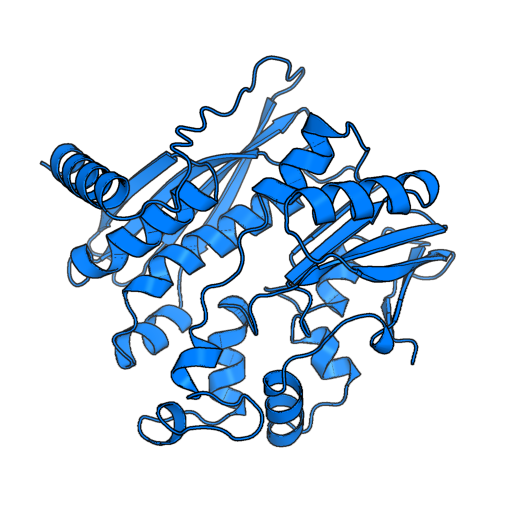.00 93.44 161 GLU A CA 1
ATOM 1212 C C . GLU A 1 161 ? 18.519 -10.182 0.907 1.00 93.44 161 GLU A C 1
ATOM 1214 O O . GLU A 1 161 ? 19.470 -10.955 1.020 1.00 93.44 161 GLU A O 1
ATOM 1219 N N . ILE A 1 162 ? 17.350 -10.400 1.522 1.00 95.50 162 ILE A N 1
ATOM 1220 C CA . ILE A 1 162 ? 17.108 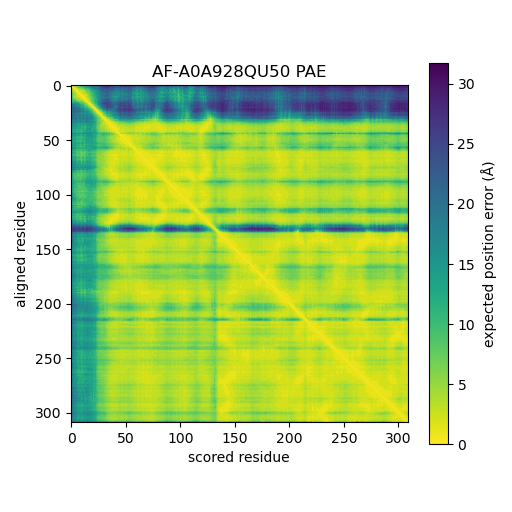-11.544 2.416 1.00 95.50 162 ILE A CA 1
ATOM 1221 C C . ILE A 1 162 ? 17.252 -12.867 1.663 1.00 95.50 162 ILE A C 1
ATOM 1223 O O . ILE A 1 162 ? 17.895 -13.794 2.152 1.00 95.50 162 ILE A O 1
ATOM 1227 N N . LEU A 1 163 ? 16.665 -12.941 0.468 1.00 94.00 163 LEU A N 1
ATOM 1228 C CA . LEU A 1 163 ? 16.663 -14.135 -0.373 1.00 94.00 163 LEU A CA 1
ATOM 1229 C C . LEU A 1 163 ? 17.972 -14.301 -1.158 1.00 94.00 163 LEU A C 1
ATOM 1231 O O . LEU A 1 163 ? 18.131 -15.301 -1.850 1.00 94.00 163 LEU A O 1
ATOM 1235 N N . LYS A 1 164 ? 18.910 -13.348 -1.029 1.00 93.12 164 LYS A N 1
ATOM 1236 C CA . LYS A 1 164 ? 20.221 -13.336 -1.698 1.00 93.12 164 LYS A CA 1
ATOM 1237 C C . LYS A 1 164 ? 20.085 -13.568 -3.200 1.00 93.12 164 LYS A C 1
ATOM 1239 O O . LYS A 1 164 ? 20.727 -14.456 -3.759 1.00 93.12 164 LYS A O 1
ATOM 1244 N N . LEU A 1 165 ? 19.202 -12.800 -3.831 1.00 90.31 165 LEU A N 1
ATOM 1245 C CA . LEU A 1 165 ? 18.862 -13.035 -5.226 1.00 90.31 165 LEU A CA 1
ATOM 1246 C C . LEU A 1 165 ? 20.039 -12.773 -6.161 1.00 90.31 165 LEU A C 1
ATOM 1248 O O . LEU A 1 165 ? 20.766 -11.791 -6.010 1.00 90.31 165 LEU A O 1
ATOM 1252 N N . ASP A 1 166 ? 20.172 -13.639 -7.156 1.00 88.88 166 ASP A N 1
ATOM 1253 C CA . ASP A 1 166 ? 21.126 -13.536 -8.251 1.00 88.88 166 ASP A CA 1
ATOM 1254 C C . ASP A 1 166 ? 20.460 -13.917 -9.586 1.00 88.88 166 ASP A C 1
ATOM 1256 O O . ASP A 1 166 ? 19.253 -14.152 -9.661 1.00 88.88 166 ASP A O 1
ATOM 1260 N N . GLU A 1 167 ? 21.232 -13.926 -10.675 1.00 84.56 167 GLU A N 1
ATOM 1261 C CA . GLU A 1 167 ? 20.712 -14.212 -12.019 1.00 84.56 167 GLU A CA 1
ATOM 1262 C C . GLU A 1 167 ? 20.185 -15.645 -12.197 1.00 84.56 167 GLU A C 1
ATOM 1264 O O . GLU A 1 167 ? 19.414 -15.890 -13.136 1.00 84.56 167 GLU A O 1
ATOM 1269 N N . GLU A 1 168 ? 20.611 -16.577 -11.340 1.00 88.12 168 GLU A N 1
ATOM 1270 C CA . GLU A 1 168 ? 20.236 -17.987 -11.392 1.00 88.12 168 GLU A CA 1
ATOM 1271 C C . GLU A 1 168 ? 18.984 -18.226 -10.546 1.00 88.12 168 GLU A C 1
ATOM 1273 O O . GLU A 1 168 ? 17.940 -18.609 -11.083 1.00 88.12 168 GLU A O 1
ATOM 1278 N N . ASN A 1 169 ? 19.047 -17.918 -9.248 1.00 90.12 169 ASN A N 1
ATOM 1279 C CA . ASN A 1 169 ? 17.987 -18.252 -8.299 1.00 90.12 169 ASN A CA 1
ATOM 1280 C C . ASN A 1 169 ? 16.688 -17.462 -8.538 1.00 90.12 169 ASN A C 1
ATOM 1282 O O . ASN A 1 169 ? 15.596 -17.946 -8.237 1.00 90.12 169 ASN A O 1
ATOM 1286 N N . ILE A 1 170 ? 16.761 -16.284 -9.168 1.00 90.19 170 ILE A N 1
ATOM 1287 C CA . ILE A 1 170 ? 15.569 -15.486 -9.457 1.00 90.19 170 ILE A CA 1
ATOM 1288 C C . ILE A 1 170 ? 14.691 -16.110 -10.552 1.00 90.19 170 ILE A C 1
ATOM 1290 O O . ILE A 1 170 ? 13.499 -15.819 -10.647 1.00 90.19 170 ILE A O 1
ATOM 1294 N N . LYS A 1 171 ? 15.261 -16.993 -11.379 1.00 91.50 171 LYS A N 1
ATOM 1295 C CA . LYS A 1 171 ? 14.552 -17.694 -12.461 1.00 91.50 171 LYS A CA 1
ATOM 1296 C C . LYS A 1 171 ? 14.052 -19.073 -12.035 1.00 91.50 171 LYS A C 1
ATOM 1298 O O . LYS A 1 171 ? 13.334 -19.719 -12.804 1.00 91.50 171 LYS A O 1
ATOM 1303 N N . GLU A 1 172 ? 14.425 -19.530 -10.841 1.00 93.94 172 GLU A N 1
ATOM 1304 C CA . GLU A 1 172 ? 14.031 -20.833 -10.320 1.00 93.94 172 GLU A CA 1
ATOM 1305 C C . GLU A 1 172 ? 12.559 -20.862 -9.922 1.00 93.94 172 GLU A C 1
ATOM 1307 O O . GLU A 1 172 ? 12.004 -19.885 -9.418 1.00 93.94 172 GLU A O 1
ATOM 1312 N N . ILE A 1 173 ? 11.936 -22.024 -10.134 1.00 94.56 173 ILE A N 1
ATOM 1313 C CA . ILE A 1 173 ? 10.613 -22.326 -9.592 1.00 94.56 173 ILE A CA 1
ATOM 1314 C C . ILE A 1 173 ? 10.787 -22.684 -8.124 1.00 94.56 173 ILE A C 1
ATOM 1316 O O . ILE A 1 173 ? 11.473 -23.651 -7.793 1.00 94.56 173 ILE A O 1
ATOM 1320 N N . VAL A 1 174 ? 10.118 -21.936 -7.257 1.00 94.69 174 VAL A N 1
ATOM 1321 C CA . VAL A 1 174 ? 10.232 -22.104 -5.812 1.00 94.69 174 VAL A CA 1
ATOM 1322 C C . VAL A 1 174 ? 8.997 -22.847 -5.290 1.00 94.69 174 VAL A C 1
ATOM 1324 O O . VAL A 1 174 ? 7.873 -22.369 -5.484 1.00 94.69 174 VAL A O 1
ATOM 1327 N N . PRO A 1 175 ? 9.162 -24.016 -4.639 1.00 92.44 175 PRO A N 1
ATOM 1328 C CA . PRO A 1 175 ? 8.044 -24.856 -4.207 1.00 92.44 175 PRO A CA 1
ATOM 1329 C C . PRO A 1 175 ? 7.019 -24.148 -3.315 1.00 92.44 175 PRO A C 1
ATOM 1331 O O . PRO A 1 175 ? 5.826 -24.393 -3.451 1.00 92.44 175 PRO A O 1
ATOM 1334 N N . GLU A 1 176 ? 7.465 -23.262 -2.425 1.00 91.50 176 GLU A N 1
ATOM 1335 C CA . GLU A 1 176 ? 6.614 -22.562 -1.460 1.00 91.50 176 GLU A CA 1
ATOM 1336 C C . GLU A 1 176 ? 5.646 -21.560 -2.111 1.00 91.50 176 GLU A C 1
ATOM 1338 O O . GLU A 1 176 ? 4.594 -21.272 -1.541 1.00 91.50 176 GLU A O 1
ATOM 1343 N N . ILE A 1 177 ? 5.983 -21.033 -3.294 1.00 92.25 177 ILE A N 1
ATOM 1344 C CA . ILE A 1 177 ? 5.185 -20.027 -4.023 1.00 92.25 177 ILE A CA 1
ATOM 1345 C C . ILE A 1 177 ? 4.587 -20.564 -5.329 1.00 92.25 177 ILE A C 1
ATOM 1347 O O . ILE A 1 177 ? 3.767 -19.891 -5.946 1.00 92.25 177 ILE A O 1
ATOM 1351 N N . PHE A 1 178 ? 4.949 -21.788 -5.732 1.00 92.75 178 PHE A N 1
ATOM 1352 C CA . PHE A 1 178 ? 4.431 -22.489 -6.916 1.00 92.75 178 PHE A CA 1
ATOM 1353 C C . PHE A 1 178 ? 4.633 -21.754 -8.255 1.00 92.75 178 PHE A C 1
ATOM 1355 O O . PHE A 1 178 ? 3.979 -22.069 -9.250 1.00 92.75 178 PHE A O 1
ATOM 1362 N N . CYS A 1 179 ? 5.549 -20.793 -8.306 1.00 94.12 179 CYS A N 1
ATOM 1363 C CA . CYS A 1 179 ? 5.932 -20.059 -9.507 1.00 94.12 179 CYS A CA 1
ATOM 1364 C C . CYS A 1 179 ? 7.426 -19.727 -9.462 1.00 94.12 179 CYS A C 1
ATOM 1366 O O . CYS A 1 179 ? 8.140 -20.138 -8.539 1.00 94.12 179 CYS A O 1
ATOM 1368 N N . LYS A 1 180 ? 7.917 -19.016 -10.479 1.00 94.44 180 LYS A N 1
ATOM 1369 C CA . LYS A 1 180 ? 9.283 -18.511 -10.442 1.00 94.44 180 LYS A CA 1
ATOM 1370 C C . LYS A 1 180 ? 9.423 -17.377 -9.436 1.00 94.44 180 LYS A C 1
ATOM 1372 O O . LYS A 1 180 ? 8.497 -16.582 -9.270 1.00 94.44 180 LYS A O 1
ATOM 1377 N N . MET A 1 181 ? 10.605 -17.252 -8.843 1.00 94.00 181 MET A N 1
ATOM 1378 C CA . MET A 1 181 ? 10.908 -16.155 -7.922 1.00 94.00 181 MET A CA 1
ATOM 1379 C C . MET A 1 181 ? 10.683 -14.776 -8.572 1.00 94.00 181 MET A C 1
ATOM 1381 O O . MET A 1 181 ? 10.032 -13.918 -7.978 1.00 94.00 181 MET A O 1
ATOM 1385 N N . GLU A 1 182 ? 11.118 -14.580 -9.821 1.00 91.44 182 GLU A N 1
ATOM 1386 C CA . GLU A 1 182 ? 10.862 -13.352 -10.587 1.00 91.44 182 GLU A CA 1
ATOM 1387 C C . GLU A 1 182 ? 9.365 -13.019 -10.698 1.00 91.44 182 GLU A C 1
ATOM 1389 O O . GLU A 1 182 ? 8.985 -11.857 -10.565 1.00 91.44 182 GLU A O 1
ATOM 1394 N N . ASP A 1 183 ? 8.503 -14.019 -10.893 1.00 91.94 183 ASP A N 1
ATOM 1395 C CA . ASP A 1 183 ? 7.069 -13.806 -11.098 1.00 91.94 183 ASP A CA 1
ATOM 1396 C C . ASP A 1 183 ? 6.361 -13.397 -9.798 1.00 91.94 183 ASP A C 1
ATOM 1398 O O . ASP A 1 183 ? 5.405 -12.622 -9.833 1.00 91.94 183 ASP A O 1
ATOM 1402 N N . GLU A 1 184 ? 6.815 -13.898 -8.644 1.00 93.00 184 GLU A N 1
ATOM 1403 C CA . GLU A 1 184 ? 6.276 -13.508 -7.334 1.00 93.00 184 GLU A CA 1
ATOM 1404 C C . GLU A 1 184 ? 6.757 -12.114 -6.916 1.00 93.00 184 GLU A C 1
ATOM 1406 O O . GLU A 1 184 ? 5.953 -11.294 -6.470 1.00 93.00 184 GLU A O 1
ATOM 1411 N N . LEU A 1 185 ? 8.050 -11.818 -7.083 1.00 91.12 185 LEU A N 1
ATOM 1412 C CA . LEU A 1 185 ? 8.642 -10.545 -6.656 1.00 91.12 185 LEU A CA 1
ATOM 1413 C C . LEU A 1 185 ? 8.198 -9.360 -7.514 1.00 91.12 185 LEU A C 1
ATOM 1415 O O . LEU A 1 185 ? 8.001 -8.265 -6.989 1.00 91.12 185 LEU A O 1
ATOM 1419 N N . PHE A 1 186 ? 8.017 -9.582 -8.818 1.00 90.81 186 PHE A N 1
ATOM 1420 C CA . PHE A 1 186 ? 7.548 -8.566 -9.765 1.00 90.81 186 PHE A CA 1
ATOM 1421 C C . PHE A 1 186 ? 6.046 -8.634 -10.023 1.00 90.81 186 PHE A C 1
ATOM 1423 O O . PHE A 1 186 ? 5.537 -7.984 -10.943 1.00 90.81 186 PHE A O 1
ATOM 1430 N N . ARG A 1 187 ? 5.299 -9.387 -9.209 1.00 92.06 187 ARG A N 1
ATOM 1431 C CA . ARG A 1 187 ? 3.844 -9.337 -9.270 1.00 92.06 187 ARG A CA 1
ATOM 1432 C C . ARG A 1 187 ? 3.391 -7.906 -8.973 1.00 92.06 187 ARG A C 1
ATOM 1434 O O . ARG A 1 187 ? 3.574 -7.405 -7.865 1.00 92.06 187 ARG A O 1
ATOM 1441 N N . ARG A 1 188 ? 2.768 -7.273 -9.975 1.00 91.25 188 ARG A N 1
ATOM 1442 C CA . ARG A 1 188 ? 2.287 -5.881 -9.921 1.00 91.25 188 ARG A CA 1
ATOM 1443 C C . ARG A 1 188 ? 1.556 -5.598 -8.611 1.00 91.25 188 ARG A C 1
ATOM 1445 O O . ARG A 1 188 ? 0.666 -6.364 -8.224 1.00 91.25 188 ARG A O 1
ATOM 1452 N N . SER A 1 189 ? 1.911 -4.503 -7.941 1.00 93.94 189 SER A N 1
ATOM 1453 C CA . SER A 1 189 ? 1.248 -4.074 -6.705 1.00 93.94 189 SER A CA 1
ATOM 1454 C C . SER A 1 189 ? -0.240 -3.825 -6.953 1.00 93.94 189 SER A C 1
ATOM 1456 O O . SER A 1 189 ? -0.656 -3.494 -8.059 1.00 93.94 189 SER A O 1
ATOM 1458 N N . LYS A 1 190 ? -1.084 -3.975 -5.933 1.00 94.75 190 LYS A N 1
ATOM 1459 C CA . LYS A 1 190 ? -2.519 -3.702 -6.081 1.00 94.75 190 LYS A CA 1
ATOM 1460 C C . LYS A 1 190 ? -2.837 -2.221 -5.843 1.00 94.75 190 LYS A C 1
ATOM 1462 O O . LYS A 1 190 ? -2.390 -1.638 -4.856 1.00 94.75 190 LYS A O 1
ATOM 1467 N N . ILE A 1 191 ? -3.646 -1.630 -6.725 1.00 95.06 191 ILE A N 1
ATOM 1468 C CA . ILE A 1 191 ? -4.208 -0.275 -6.583 1.00 95.06 191 ILE A CA 1
ATOM 1469 C C . ILE A 1 191 ? -5.588 -0.366 -5.922 1.00 95.06 191 ILE A C 1
ATOM 1471 O O . ILE A 1 191 ? -6.456 -1.084 -6.418 1.00 95.06 191 ILE A O 1
ATOM 1475 N N . TYR A 1 192 ? -5.804 0.384 -4.836 1.00 94.19 192 TYR A N 1
ATOM 1476 C CA . TYR A 1 192 ? -7.020 0.309 -4.004 1.00 94.19 192 TYR A CA 1
ATOM 1477 C C . TYR A 1 192 ? -7.990 1.489 -4.179 1.00 94.19 192 TYR A C 1
ATOM 1479 O O . TYR A 1 192 ? -8.909 1.645 -3.379 1.00 94.19 192 TYR A O 1
ATOM 1487 N N . VAL A 1 193 ? -7.817 2.327 -5.206 1.00 91.56 193 VAL A N 1
ATOM 1488 C CA . VAL A 1 193 ? -8.641 3.539 -5.402 1.00 91.56 193 VAL A CA 1
ATOM 1489 C C . VAL A 1 193 ? -10.123 3.199 -5.491 1.00 91.56 193 VAL A C 1
ATOM 1491 O O . VAL A 1 193 ? -10.909 3.674 -4.683 1.00 91.56 193 VAL A O 1
ATOM 1494 N N . GLN A 1 194 ? -10.498 2.337 -6.435 1.00 90.00 194 GLN A N 1
ATOM 1495 C CA . GLN A 1 194 ? -11.891 1.969 -6.696 1.00 90.00 194 GLN A CA 1
ATOM 1496 C C . GLN A 1 194 ? -12.652 1.484 -5.446 1.00 90.00 194 GLN A C 1
ATOM 1498 O O . GLN A 1 194 ? -13.690 2.071 -5.136 1.00 90.00 194 GLN A O 1
ATOM 1503 N N . PRO A 1 195 ? -12.165 0.487 -4.677 1.00 90.62 195 PRO A N 1
ATOM 1504 C CA . PRO A 1 195 ? -12.884 0.045 -3.485 1.00 90.62 195 PRO A CA 1
ATOM 1505 C C . PRO A 1 195 ? -12.979 1.118 -2.397 1.00 90.62 195 PRO A C 1
ATOM 1507 O O . PRO A 1 195 ? -14.017 1.229 -1.750 1.00 90.62 195 PRO A O 1
ATOM 1510 N N . ILE A 1 196 ? -11.941 1.936 -2.200 1.00 88.75 196 ILE A N 1
ATOM 1511 C CA . ILE A 1 196 ? -11.982 3.023 -1.210 1.00 88.75 196 ILE A CA 1
ATOM 1512 C C . ILE A 1 196 ? -13.006 4.079 -1.627 1.00 88.75 196 ILE A C 1
ATOM 1514 O O . ILE A 1 196 ? -13.865 4.455 -0.830 1.00 88.75 196 ILE A O 1
ATOM 1518 N N . MET A 1 197 ? -12.955 4.508 -2.888 1.00 82.25 197 MET A N 1
ATOM 1519 C CA . MET A 1 197 ? -13.871 5.498 -3.447 1.00 82.25 197 MET A CA 1
ATOM 1520 C C . MET A 1 197 ? -15.322 5.030 -3.385 1.00 82.25 197 MET A C 1
ATOM 1522 O O . MET A 1 197 ? -16.194 5.816 -3.033 1.00 82.25 197 MET A O 1
ATOM 1526 N N . HIS A 1 198 ? -15.590 3.749 -3.642 1.00 86.44 198 HIS A N 1
ATOM 1527 C CA . HIS A 1 198 ? -16.932 3.186 -3.498 1.00 86.44 198 HIS A CA 1
ATOM 1528 C C . HIS A 1 198 ? -17.448 3.265 -2.058 1.00 86.44 198 HIS A C 1
ATOM 1530 O O . HIS A 1 198 ? -18.600 3.632 -1.832 1.00 86.44 198 HIS A O 1
ATOM 1536 N N . VAL A 1 199 ? -16.608 2.973 -1.062 1.00 87.50 199 VAL A N 1
ATOM 1537 C CA . VAL A 1 199 ? -17.032 3.069 0.343 1.00 87.50 199 VAL A CA 1
ATOM 1538 C C . VAL A 1 199 ? -17.311 4.520 0.749 1.00 87.50 199 VAL A C 1
ATOM 1540 O O . VAL A 1 199 ? -18.314 4.777 1.418 1.00 87.50 199 VAL A O 1
ATOM 1543 N N . ILE A 1 200 ? -16.469 5.462 0.314 1.00 79.75 200 ILE A N 1
ATOM 1544 C CA . ILE A 1 200 ? -16.616 6.887 0.639 1.00 79.75 200 ILE A CA 1
ATOM 1545 C C . ILE A 1 200 ? -17.829 7.489 -0.083 1.00 79.75 200 ILE A C 1
ATOM 1547 O O . ILE A 1 200 ? -18.714 8.043 0.564 1.00 79.75 200 ILE A O 1
ATOM 1551 N N . ASN A 1 201 ? -17.901 7.354 -1.408 1.00 76.00 201 ASN A N 1
ATOM 1552 C CA . ASN A 1 201 ? -18.864 8.086 -2.233 1.00 76.00 201 ASN A CA 1
ATOM 1553 C C . ASN A 1 201 ? -20.199 7.354 -2.399 1.00 76.00 201 ASN A C 1
ATOM 1555 O O . ASN A 1 201 ? -21.250 7.990 -2.398 1.00 76.00 201 ASN A O 1
ATOM 1559 N N . ASN A 1 202 ? -20.179 6.027 -2.555 1.00 80.38 202 ASN A N 1
ATOM 1560 C CA . ASN A 1 202 ? -21.378 5.270 -2.927 1.00 80.38 202 ASN A CA 1
ATOM 1561 C C . ASN A 1 202 ? -22.113 4.740 -1.694 1.00 80.38 202 ASN A C 1
ATOM 1563 O O . ASN A 1 202 ? -23.343 4.734 -1.669 1.00 80.38 202 ASN A O 1
ATOM 1567 N N . LEU A 1 203 ? -21.377 4.300 -0.667 1.00 83.19 203 LEU A N 1
ATOM 1568 C CA . LEU A 1 203 ? -21.975 3.837 0.593 1.00 83.19 203 LEU A CA 1
ATOM 1569 C C . LEU A 1 203 ? -22.174 4.960 1.608 1.00 83.19 203 LEU A C 1
ATOM 1571 O O . LEU A 1 203 ? -22.924 4.772 2.567 1.00 83.19 203 LEU A O 1
ATOM 1575 N N . ASN A 1 204 ? -21.521 6.108 1.403 1.00 78.19 204 ASN A N 1
ATOM 1576 C CA . ASN A 1 204 ? -21.548 7.243 2.322 1.00 78.19 204 ASN A CA 1
ATOM 1577 C C . ASN A 1 204 ? -21.205 6.821 3.767 1.00 78.19 204 ASN A C 1
ATOM 1579 O O . ASN A 1 204 ? -21.838 7.246 4.739 1.00 78.19 204 ASN A O 1
ATOM 1583 N N . VAL A 1 205 ? -20.239 5.904 3.905 1.00 83.38 205 VAL A N 1
ATOM 1584 C CA . VAL A 1 205 ? -19.781 5.404 5.203 1.00 83.38 205 VAL A CA 1
ATOM 1585 C C . VAL A 1 205 ? -18.609 6.267 5.669 1.00 83.38 205 VAL A C 1
ATOM 1587 O O . VAL A 1 205 ? -17.618 6.373 4.946 1.00 83.38 205 VAL A O 1
ATOM 1590 N N . PRO A 1 206 ? -18.662 6.845 6.883 1.00 83.38 206 PRO A N 1
ATOM 1591 C CA . PRO A 1 206 ? -17.520 7.557 7.432 1.00 83.38 206 PRO A CA 1
ATOM 1592 C C . PRO A 1 206 ? -16.381 6.568 7.692 1.00 83.38 206 PRO A C 1
ATOM 1594 O O . PRO A 1 206 ? -16.534 5.611 8.458 1.00 83.38 206 PRO A O 1
ATOM 1597 N N . LEU A 1 207 ? -15.245 6.802 7.038 1.00 87.44 207 LEU A N 1
ATOM 1598 C CA . LEU A 1 207 ? -14.011 6.070 7.289 1.00 87.44 207 LEU A CA 1
ATOM 1599 C C . LEU A 1 207 ? -13.264 6.732 8.439 1.00 87.44 207 LEU A C 1
ATOM 1601 O O . LEU A 1 207 ? -12.906 7.904 8.346 1.00 87.44 207 LEU A O 1
ATOM 1605 N N . ASN A 1 208 ? -12.996 5.974 9.501 1.00 91.44 208 ASN A N 1
ATOM 1606 C CA . ASN A 1 208 ? -12.307 6.523 10.667 1.00 91.44 208 ASN A CA 1
ATOM 1607 C C . ASN A 1 208 ? -10.801 6.658 10.411 1.00 91.44 208 ASN A C 1
ATOM 1609 O O . ASN A 1 208 ? -10.166 7.582 10.918 1.00 91.44 208 ASN A O 1
ATOM 1613 N N . ALA A 1 209 ? -10.241 5.741 9.613 1.00 91.56 209 ALA A N 1
ATOM 1614 C CA . ALA A 1 209 ? -8.910 5.845 9.026 1.00 91.56 209 ALA A CA 1
ATOM 1615 C C . ALA A 1 209 ? -8.713 4.842 7.880 1.00 91.56 209 ALA A C 1
ATOM 1617 O O . ALA A 1 209 ? -9.409 3.826 7.791 1.00 91.56 209 ALA A O 1
ATOM 1618 N N . VAL A 1 210 ? -7.709 5.106 7.043 1.00 92.31 210 VAL A N 1
ATOM 1619 C CA . VAL A 1 210 ? -7.193 4.178 6.033 1.00 92.31 210 VAL A CA 1
ATOM 1620 C C . VAL A 1 210 ? -5.670 4.142 6.142 1.00 92.31 210 VAL A C 1
ATOM 1622 O O . VAL A 1 210 ? -5.029 5.162 6.378 1.00 92.31 210 VAL A O 1
ATOM 1625 N N . SER A 1 211 ? -5.074 2.965 5.978 1.00 92.25 211 SER A N 1
ATOM 1626 C CA . SER A 1 211 ? -3.628 2.787 6.020 1.00 92.25 211 SER A CA 1
ATOM 1627 C C . SER A 1 211 ? -3.151 1.862 4.911 1.00 92.25 211 SER A C 1
ATOM 1629 O O . SER A 1 211 ? -3.569 0.708 4.823 1.00 92.25 211 SER A O 1
ATOM 1631 N N . TYR A 1 212 ? -2.251 2.372 4.071 1.00 93.00 212 TYR A N 1
ATOM 1632 C CA . TYR A 1 212 ? -1.501 1.563 3.117 1.00 93.00 212 TYR A CA 1
ATOM 1633 C C . TYR A 1 212 ? -0.309 0.906 3.829 1.00 93.00 212 TYR A C 1
ATOM 1635 O O . TYR A 1 212 ? 0.527 1.582 4.434 1.00 93.00 212 TYR A O 1
ATOM 1643 N N . THR A 1 213 ? -0.233 -0.422 3.774 1.00 92.75 213 THR A N 1
ATOM 1644 C CA . THR A 1 213 ? 0.723 -1.227 4.559 1.00 92.75 213 THR A CA 1
ATOM 1645 C C . THR A 1 213 ? 1.966 -1.623 3.766 1.00 92.75 213 THR A C 1
ATOM 1647 O O . THR A 1 213 ? 2.936 -2.089 4.363 1.00 92.75 213 THR A O 1
ATOM 1650 N N . GLY A 1 214 ? 1.969 -1.424 2.440 1.00 82.56 214 GLY A N 1
ATOM 1651 C CA . GLY A 1 214 ? 3.069 -1.844 1.567 1.00 82.56 214 GLY A CA 1
ATOM 1652 C C . GLY A 1 214 ? 4.425 -1.259 1.967 1.00 82.56 214 GLY A C 1
ATOM 1653 O O . GLY A 1 214 ? 5.417 -1.972 1.952 1.00 82.56 214 GLY A O 1
ATOM 1654 N N . GLU A 1 215 ? 4.467 -0.001 2.420 1.00 77.50 215 GLU A N 1
ATOM 1655 C CA . GLU A 1 215 ? 5.731 0.682 2.735 1.00 77.50 215 GLU A CA 1
ATOM 1656 C C . GLU A 1 215 ? 6.359 0.268 4.074 1.00 77.50 215 GLU A C 1
ATOM 1658 O O . GLU A 1 215 ? 7.580 0.258 4.205 1.00 77.50 215 GLU A O 1
ATOM 1663 N N . LYS A 1 216 ? 5.546 0.010 5.108 1.00 76.50 216 LYS A N 1
ATOM 1664 C CA . LYS A 1 216 ? 6.042 -0.108 6.496 1.00 76.50 216 LYS A CA 1
ATOM 1665 C C . LYS A 1 216 ? 5.619 -1.390 7.202 1.00 76.50 216 LYS A C 1
ATOM 1667 O O . LYS A 1 216 ? 5.743 -1.467 8.416 1.00 76.50 216 LYS A O 1
ATOM 1672 N N . GLY A 1 217 ? 5.089 -2.355 6.463 1.00 92.19 217 GLY A N 1
ATOM 1673 C CA . GLY A 1 217 ? 4.500 -3.557 7.029 1.00 92.19 217 GLY A CA 1
ATOM 1674 C C . GLY A 1 217 ? 3.167 -3.314 7.736 1.00 92.19 217 GLY A C 1
ATOM 1675 O O . GLY A 1 217 ? 2.717 -2.177 7.928 1.00 92.19 217 GLY A O 1
ATOM 1676 N N . LEU A 1 218 ? 2.506 -4.410 8.102 1.00 95.94 218 LEU A N 1
ATOM 1677 C CA . LEU A 1 218 ? 1.152 -4.385 8.652 1.00 95.94 218 LEU A CA 1
ATOM 1678 C C . LEU A 1 218 ? 1.094 -3.675 10.014 1.00 95.94 218 LEU A C 1
ATOM 1680 O O . LEU A 1 218 ? 0.262 -2.787 10.202 1.00 95.94 218 LEU A O 1
ATOM 1684 N N . ILE A 1 219 ? 2.005 -4.000 10.941 1.00 95.56 219 ILE A N 1
ATOM 1685 C CA . ILE A 1 219 ? 2.017 -3.418 12.295 1.00 95.56 219 ILE A CA 1
ATOM 1686 C C . ILE A 1 219 ? 2.257 -1.912 12.243 1.00 95.56 219 ILE A C 1
ATOM 1688 O O . ILE A 1 219 ? 1.459 -1.148 12.788 1.00 95.56 219 ILE A O 1
ATOM 1692 N N . ASN A 1 220 ? 3.310 -1.445 11.565 1.00 93.50 220 ASN A N 1
ATOM 1693 C CA . ASN A 1 220 ? 3.600 -0.009 11.558 1.00 93.50 220 ASN A CA 1
ATOM 1694 C C . ASN A 1 220 ? 2.574 0.772 10.736 1.00 93.50 220 ASN A C 1
ATOM 1696 O O . ASN A 1 220 ? 2.281 1.923 11.068 1.00 93.50 220 ASN A O 1
ATOM 1700 N N . GLY A 1 221 ? 2.021 0.166 9.679 1.00 92.88 221 GLY A N 1
ATOM 1701 C CA . GLY A 1 221 ? 0.911 0.735 8.921 1.00 92.88 221 GLY A CA 1
ATOM 1702 C C . GLY A 1 221 ? -0.286 1.019 9.825 1.00 92.88 221 GLY A C 1
ATOM 1703 O O . GLY A 1 221 ? -0.756 2.158 9.891 1.00 92.88 221 GLY A O 1
ATOM 1704 N N . ILE A 1 222 ? -0.742 0.017 10.576 1.00 95.06 222 ILE A N 1
ATOM 1705 C CA . ILE A 1 222 ? -1.878 0.157 11.493 1.00 95.06 222 ILE A CA 1
ATOM 1706 C C . ILE A 1 222 ? -1.537 1.111 12.641 1.00 95.06 222 ILE A C 1
ATOM 1708 O O . ILE A 1 222 ? -2.317 2.009 12.939 1.00 95.06 222 ILE A O 1
ATOM 1712 N N . ASN A 1 223 ? -0.350 1.004 13.240 1.00 94.19 223 ASN A N 1
ATOM 1713 C CA . ASN A 1 223 ? 0.029 1.835 14.381 1.00 94.19 223 ASN A CA 1
ATOM 1714 C C . ASN A 1 223 ? -0.004 3.342 14.062 1.00 94.19 223 ASN A C 1
ATOM 1716 O O . ASN A 1 223 ? -0.381 4.153 14.906 1.00 94.19 223 ASN A O 1
ATOM 1720 N N . LYS A 1 224 ? 0.352 3.749 12.835 1.00 91.31 224 LYS A N 1
ATOM 1721 C CA . LYS A 1 224 ? 0.290 5.167 12.436 1.00 91.31 224 LYS A CA 1
ATOM 1722 C C . LYS A 1 224 ? -1.119 5.744 12.438 1.00 91.31 224 LYS A C 1
ATOM 1724 O O . LYS A 1 224 ? -1.265 6.931 12.714 1.00 91.31 224 LYS A O 1
ATOM 1729 N N . MET A 1 225 ? -2.123 4.928 12.125 1.00 90.75 225 MET A N 1
ATOM 1730 C CA . MET A 1 225 ? -3.515 5.367 12.111 1.00 90.75 225 MET A CA 1
ATOM 1731 C C . MET A 1 225 ? -4.196 5.261 13.479 1.00 90.75 225 MET A C 1
ATOM 1733 O O . MET A 1 225 ? -5.357 5.621 13.592 1.00 90.75 225 MET A O 1
ATOM 1737 N N . LEU A 1 226 ? -3.512 4.815 14.537 1.00 93.69 226 LEU A N 1
ATOM 1738 C CA . LEU A 1 226 ? -4.088 4.798 15.883 1.00 93.69 226 LEU A CA 1
ATOM 1739 C C . LEU A 1 226 ? -3.838 6.128 16.617 1.00 93.69 226 LEU A C 1
ATOM 1741 O O . LEU A 1 226 ? -2.702 6.623 16.608 1.00 93.69 226 LEU A O 1
ATOM 1745 N N . PRO A 1 227 ? -4.850 6.718 17.272 1.00 94.50 227 PRO A N 1
ATOM 1746 C CA . PRO A 1 227 ? -4.640 7.791 18.235 1.00 94.50 227 PRO A CA 1
ATOM 1747 C C . PRO A 1 227 ? -4.100 7.243 19.565 1.00 94.50 227 PRO A C 1
ATOM 1749 O O . PRO A 1 227 ? -4.113 6.037 19.819 1.00 94.50 227 PRO A O 1
ATOM 1752 N N . GLU A 1 228 ? -3.632 8.139 20.434 1.00 94.81 228 GLU A N 1
ATOM 1753 C CA . GLU A 1 228 ? -3.331 7.774 21.822 1.00 94.81 228 GLU A CA 1
ATOM 1754 C C . GLU A 1 228 ? -4.589 7.259 22.536 1.00 94.81 228 GLU A C 1
ATOM 1756 O O . GLU A 1 228 ? -5.699 7.732 22.287 1.00 94.81 228 GLU A O 1
ATOM 1761 N N . GLY A 1 229 ? -4.421 6.282 23.430 1.00 96.00 229 GLY A N 1
ATOM 1762 C CA . GLY A 1 229 ? -5.537 5.654 24.148 1.00 96.00 229 GLY A CA 1
ATOM 1763 C C . GLY A 1 229 ? -6.288 4.572 23.359 1.00 96.00 229 GLY A C 1
ATOM 1764 O O . GLY A 1 229 ? -7.219 3.970 23.902 1.00 96.00 229 GLY A O 1
ATOM 1765 N N . VAL A 1 230 ? -5.871 4.270 22.123 1.00 97.75 230 VAL A N 1
ATOM 1766 C CA . VAL A 1 230 ? -6.415 3.167 21.322 1.00 97.75 230 VAL A CA 1
ATOM 1767 C C . VAL A 1 230 ? -5.309 2.211 20.885 1.00 97.75 230 VAL A C 1
ATOM 1769 O O . VAL A 1 230 ? -4.293 2.621 20.332 1.00 97.75 230 VAL A O 1
ATOM 1772 N N . LYS A 1 231 ? -5.550 0.911 21.054 1.00 97.94 231 LYS A N 1
ATOM 1773 C CA . LYS A 1 231 ? -4.719 -0.170 20.517 1.00 97.94 231 LYS A CA 1
ATOM 1774 C C . LYS A 1 231 ? -5.480 -1.026 19.516 1.00 97.94 231 LYS A C 1
ATOM 1776 O O . LYS A 1 231 ? -6.696 -1.167 19.624 1.00 97.94 231 LYS A O 1
ATOM 1781 N N . ALA A 1 232 ? -4.773 -1.651 18.585 1.00 98.19 232 ALA A N 1
ATOM 1782 C CA . ALA A 1 232 ? -5.341 -2.623 17.656 1.00 98.19 232 ALA A CA 1
ATOM 1783 C C . ALA A 1 232 ? -4.945 -4.049 18.042 1.00 98.19 232 ALA A C 1
ATOM 1785 O O . ALA A 1 232 ? -3.816 -4.296 18.460 1.00 98.19 232 ALA A O 1
ATOM 1786 N N . ARG A 1 233 ? -5.863 -4.997 17.853 1.00 98.25 233 ARG A N 1
ATOM 1787 C CA . ARG A 1 233 ? -5.565 -6.434 17.865 1.00 98.25 233 ARG A CA 1
ATOM 1788 C C . ARG A 1 233 ? -5.847 -7.015 16.498 1.00 98.25 233 ARG A C 1
ATOM 1790 O O . ARG A 1 233 ? -6.939 -6.791 15.979 1.00 98.25 233 ARG A O 1
ATOM 1797 N N . ILE A 1 234 ? -4.873 -7.733 15.956 1.00 98.00 234 ILE A N 1
ATOM 1798 C CA . ILE A 1 234 ? -4.923 -8.362 14.636 1.00 98.00 234 ILE A CA 1
ATOM 1799 C C . ILE A 1 234 ? -5.012 -9.874 14.809 1.00 98.00 234 ILE A C 1
ATOM 1801 O O . ILE A 1 234 ? -4.354 -10.414 15.696 1.00 98.00 234 ILE A O 1
ATOM 1805 N N . TRP A 1 235 ? -5.809 -10.526 13.966 1.00 97.25 235 TRP A N 1
ATOM 1806 C CA . TRP A 1 235 ? -6.076 -11.964 13.966 1.00 97.25 235 TRP A CA 1
ATOM 1807 C C . TRP A 1 235 ? -5.505 -12.590 12.686 1.00 97.25 235 TRP A C 1
ATOM 1809 O O . TRP A 1 235 ? -6.181 -12.593 11.658 1.00 97.25 235 TRP A O 1
ATOM 1819 N N . PRO A 1 236 ? -4.250 -13.079 12.693 1.00 94.44 236 PRO A N 1
ATOM 1820 C CA . PRO A 1 236 ? -3.623 -13.653 11.502 1.00 94.44 236 PRO A CA 1
ATOM 1821 C C . PRO A 1 236 ? -4.352 -14.862 10.920 1.00 94.44 236 PRO A C 1
ATOM 1823 O O . PRO A 1 236 ? -4.241 -15.107 9.725 1.00 94.44 236 PRO A O 1
ATOM 1826 N N . GLU A 1 237 ? -5.088 -15.615 11.742 1.00 94.62 237 GLU A N 1
ATOM 1827 C CA . GLU A 1 237 ? -5.848 -16.788 11.286 1.00 94.62 237 GLU A CA 1
ATOM 1828 C C . GLU A 1 237 ? -7.054 -16.416 10.404 1.00 94.62 237 GLU A C 1
ATOM 1830 O O . GLU A 1 237 ? -7.575 -17.266 9.682 1.00 94.62 237 GLU A O 1
ATOM 1835 N N . ASP A 1 238 ? -7.464 -15.142 10.407 1.00 94.50 238 ASP A N 1
ATOM 1836 C CA . ASP A 1 238 ? -8.640 -14.666 9.676 1.00 94.50 238 ASP A CA 1
ATOM 1837 C C . ASP A 1 238 ? -8.339 -14.252 8.227 1.00 94.50 238 ASP A C 1
ATOM 1839 O O . ASP A 1 238 ? -9.270 -13.906 7.501 1.00 94.50 238 ASP A O 1
ATOM 1843 N N . PHE A 1 239 ? -7.082 -14.265 7.768 1.00 95.19 239 PHE A N 1
ATOM 1844 C CA . PHE A 1 239 ? -6.730 -13.906 6.389 1.00 95.19 239 PHE A CA 1
ATOM 1845 C C . PHE A 1 239 ? -5.594 -14.769 5.816 1.00 95.19 239 PHE A C 1
ATOM 1847 O O . PHE A 1 239 ? -4.732 -15.250 6.549 1.00 95.19 239 PHE A O 1
ATOM 1854 N N . PRO A 1 240 ? -5.567 -14.989 4.489 1.00 93.44 240 PRO A N 1
ATOM 1855 C CA . PRO A 1 240 ? -4.548 -15.821 3.866 1.00 93.44 240 PRO A CA 1
ATOM 1856 C C . PRO A 1 240 ? -3.192 -15.109 3.794 1.00 93.44 240 PRO A C 1
ATOM 1858 O O . PRO A 1 240 ? -3.108 -13.907 3.540 1.00 93.44 240 PRO A O 1
ATOM 1861 N N . MET A 1 241 ? -2.119 -15.890 3.921 1.00 90.94 241 MET A N 1
ATOM 1862 C CA . MET A 1 241 ? -0.740 -15.452 3.701 1.00 90.94 241 MET A CA 1
ATOM 1863 C C . MET A 1 241 ? -0.097 -16.300 2.596 1.00 90.94 241 MET A C 1
ATOM 1865 O O . MET A 1 241 ? -0.215 -17.524 2.604 1.00 90.94 241 MET A O 1
ATOM 1869 N N . SER A 1 242 ? 0.577 -15.651 1.640 1.00 90.25 242 SER A N 1
ATOM 1870 C CA . SER A 1 242 ? 1.352 -16.331 0.586 1.00 90.25 242 SER A CA 1
ATOM 1871 C C . SER A 1 242 ? 2.581 -17.042 1.174 1.00 90.25 242 SER A C 1
ATOM 1873 O O . SER A 1 242 ? 3.160 -16.586 2.162 1.00 90.25 242 SER A O 1
ATOM 1875 N N . GLY A 1 243 ? 3.029 -18.126 0.534 1.00 93.94 243 GLY A N 1
ATOM 1876 C CA . GLY A 1 243 ? 4.227 -18.865 0.944 1.00 93.94 243 GLY A CA 1
ATOM 1877 C C . GLY A 1 243 ? 5.519 -18.039 0.905 1.00 93.94 243 GLY A C 1
ATOM 1878 O O . GLY A 1 243 ? 6.468 -18.365 1.617 1.00 93.94 243 GLY A O 1
ATOM 1879 N N . ILE A 1 244 ? 5.543 -16.919 0.166 1.00 95.25 244 ILE A N 1
ATOM 1880 C CA . ILE A 1 244 ? 6.700 -16.012 0.107 1.00 95.25 244 ILE A CA 1
ATOM 1881 C C . ILE A 1 244 ? 7.077 -15.461 1.487 1.00 95.25 244 ILE A C 1
ATOM 1883 O O . ILE A 1 244 ? 8.258 -15.300 1.783 1.00 95.25 244 ILE A O 1
ATOM 1887 N N . TYR A 1 245 ? 6.096 -15.203 2.360 1.00 95.62 245 TYR A N 1
ATOM 1888 C CA . TYR A 1 245 ? 6.374 -14.656 3.690 1.00 95.62 245 TYR A CA 1
ATOM 1889 C C . TYR A 1 245 ? 7.062 -15.686 4.584 1.00 95.62 245 TYR A C 1
ATOM 1891 O O . TYR A 1 245 ? 7.979 -15.334 5.320 1.00 95.62 245 TYR A O 1
ATOM 1899 N N . GLU A 1 246 ? 6.668 -16.957 4.500 1.00 94.19 246 GLU A N 1
ATOM 1900 C CA . GLU A 1 246 ? 7.324 -18.026 5.257 1.00 94.19 246 GLU A CA 1
ATOM 1901 C C . GLU A 1 246 ? 8.739 -18.290 4.733 1.00 94.19 246 GLU A C 1
ATOM 1903 O O . GLU A 1 246 ? 9.662 -18.460 5.530 1.00 94.19 246 GLU A O 1
ATOM 1908 N N . LEU A 1 247 ? 8.935 -18.237 3.412 1.00 95.56 247 LEU A N 1
ATOM 1909 C CA . LEU A 1 247 ? 10.262 -18.318 2.805 1.00 95.56 247 LEU A CA 1
ATOM 1910 C C . LEU A 1 247 ? 11.177 -17.200 3.323 1.00 95.56 247 LEU A C 1
ATOM 1912 O O . LEU A 1 247 ? 12.248 -17.476 3.856 1.00 95.56 247 LEU A O 1
ATOM 1916 N N . ILE A 1 248 ? 10.732 -15.944 3.236 1.00 96.50 248 ILE A N 1
ATOM 1917 C CA . ILE A 1 248 ? 11.489 -14.787 3.734 1.00 96.50 248 ILE A CA 1
ATOM 1918 C C . ILE A 1 248 ? 11.800 -14.941 5.220 1.00 96.50 248 ILE A C 1
ATOM 1920 O O . ILE A 1 248 ? 12.932 -14.697 5.624 1.00 96.50 248 ILE A O 1
ATOM 1924 N N . ARG A 1 249 ? 10.824 -15.363 6.032 1.00 96.62 249 ARG A N 1
ATOM 1925 C CA . ARG A 1 249 ? 11.011 -15.562 7.473 1.00 96.62 249 ARG A CA 1
ATOM 1926 C C . ARG A 1 249 ? 12.091 -16.599 7.769 1.00 96.62 249 ARG A C 1
ATOM 1928 O O . ARG A 1 249 ? 12.902 -16.397 8.672 1.00 96.62 249 ARG A O 1
ATOM 1935 N N . ARG A 1 250 ? 12.096 -17.711 7.028 1.00 95.94 250 ARG A N 1
ATOM 1936 C CA . ARG A 1 250 ? 13.101 -18.768 7.168 1.00 95.94 250 ARG A CA 1
ATOM 1937 C C . ARG A 1 250 ? 14.498 -18.251 6.837 1.00 95.94 250 ARG A C 1
ATOM 1939 O O . ARG A 1 250 ? 15.413 -18.486 7.620 1.00 95.94 250 ARG A O 1
ATOM 1946 N N . GLU A 1 251 ? 14.649 -17.543 5.720 1.00 96.44 251 GLU A N 1
ATOM 1947 C CA . GLU A 1 251 ? 15.958 -17.064 5.258 1.00 96.44 251 GLU A CA 1
ATOM 1948 C C . GLU A 1 251 ? 16.487 -15.876 6.082 1.00 96.44 251 GLU A C 1
ATOM 1950 O O . GLU A 1 251 ? 17.694 -15.760 6.297 1.00 96.44 251 GLU A O 1
ATOM 1955 N N . SER A 1 252 ? 15.606 -15.011 6.596 1.00 96.62 252 SER A N 1
ATOM 1956 C CA . SER A 1 252 ? 15.997 -13.867 7.433 1.00 96.62 252 SER A CA 1
ATOM 1957 C C . SER A 1 252 ? 16.252 -14.228 8.895 1.00 96.62 252 SER A C 1
ATOM 1959 O O . SER A 1 252 ? 16.959 -13.499 9.591 1.00 96.62 252 SER A O 1
ATOM 1961 N N . GLY A 1 253 ? 15.645 -15.313 9.388 1.00 96.25 253 GLY A N 1
ATOM 1962 C CA . GLY A 1 253 ? 15.610 -15.641 10.813 1.00 96.25 253 GLY A CA 1
ATOM 1963 C C . GLY A 1 253 ? 14.699 -14.725 11.639 1.00 96.25 253 GLY A C 1
ATOM 1964 O O . GLY A 1 253 ? 14.769 -14.753 12.868 1.00 96.25 253 GLY A O 1
ATOM 1965 N N . TYR A 1 254 ? 13.851 -13.918 10.993 1.00 96.38 254 TYR A N 1
ATOM 1966 C CA . TYR A 1 254 ? 12.917 -13.029 11.679 1.00 96.38 254 TYR A CA 1
ATOM 1967 C C . TYR A 1 254 ? 11.895 -13.806 12.510 1.00 96.38 254 TYR A C 1
ATOM 1969 O O . TYR A 1 254 ? 11.347 -14.839 12.110 1.00 96.38 254 TYR A O 1
ATOM 1977 N N . SER A 1 255 ? 11.576 -13.250 13.674 1.00 94.81 255 SER A N 1
ATOM 1978 C CA . SER A 1 255 ? 10.371 -13.597 14.413 1.00 94.81 255 SER A CA 1
ATOM 1979 C C . SER A 1 255 ? 9.119 -13.206 13.618 1.00 94.81 255 SER A C 1
ATOM 1981 O O . SER A 1 255 ? 9.150 -12.354 12.729 1.00 94.81 255 SER A O 1
ATOM 1983 N N . MET A 1 256 ? 7.968 -13.787 13.967 1.00 91.56 256 MET A N 1
ATOM 1984 C CA . MET A 1 256 ? 6.703 -13.380 13.343 1.00 91.56 256 MET A CA 1
ATOM 1985 C C . MET A 1 256 ? 6.388 -11.893 13.562 1.00 91.56 256 MET A C 1
ATOM 1987 O O . MET A 1 256 ? 5.853 -11.259 12.659 1.00 91.56 256 MET A O 1
ATOM 1991 N N . SER A 1 257 ? 6.739 -11.319 14.722 1.00 91.69 257 SER A N 1
ATOM 1992 C CA . SER A 1 257 ? 6.542 -9.880 14.975 1.00 91.69 257 SER A CA 1
ATOM 1993 C C . SER A 1 257 ? 7.344 -9.038 13.989 1.00 91.69 257 SER A C 1
ATOM 1995 O O . SER A 1 257 ? 6.787 -8.162 13.336 1.00 91.69 257 SER A O 1
ATOM 1997 N N . GLU A 1 258 ? 8.624 -9.370 13.803 1.00 94.38 258 GLU A N 1
ATOM 1998 C CA . GLU A 1 258 ? 9.485 -8.691 12.832 1.00 94.38 258 GLU A CA 1
ATOM 1999 C C . GLU A 1 258 ? 8.947 -8.844 11.403 1.00 94.38 258 GLU A C 1
ATOM 2001 O O . GLU A 1 258 ? 8.993 -7.888 10.631 1.00 94.38 258 GLU A O 1
ATOM 2006 N N . MET A 1 259 ? 8.368 -9.996 11.045 1.00 95.94 259 MET A N 1
ATOM 2007 C CA . MET A 1 259 ? 7.702 -10.163 9.748 1.00 95.94 259 MET A CA 1
ATOM 2008 C C . MET A 1 259 ? 6.529 -9.188 9.575 1.00 95.94 259 MET A C 1
ATOM 2010 O O . MET A 1 259 ? 6.469 -8.483 8.569 1.00 95.94 259 MET A O 1
ATOM 2014 N N . PHE A 1 260 ? 5.639 -9.079 10.565 1.00 95.81 260 PHE A N 1
ATOM 2015 C CA . PHE A 1 260 ? 4.513 -8.137 10.539 1.00 95.81 260 PHE A CA 1
ATOM 2016 C C . PHE A 1 260 ? 4.936 -6.659 10.600 1.00 95.81 260 PHE A C 1
ATOM 2018 O O . PHE A 1 260 ? 4.208 -5.788 10.119 1.00 95.81 260 PHE A O 1
ATOM 2025 N N . GLU A 1 261 ? 6.094 -6.353 11.183 1.00 94.19 261 GLU A N 1
ATOM 2026 C CA . GLU A 1 261 ? 6.681 -5.010 11.194 1.00 94.19 261 GLU A CA 1
ATOM 2027 C C . GLU A 1 261 ? 7.330 -4.640 9.859 1.00 94.19 261 GLU A C 1
ATOM 2029 O O . GLU A 1 261 ? 7.351 -3.466 9.498 1.00 94.19 261 GLU A O 1
ATOM 2034 N N . ASN A 1 262 ? 7.866 -5.614 9.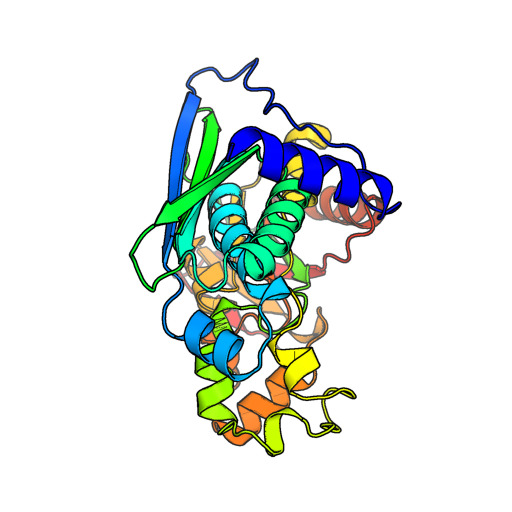121 1.00 93.06 262 ASN A N 1
ATOM 2035 C CA . ASN A 1 262 ? 8.642 -5.356 7.908 1.00 93.06 262 ASN A CA 1
ATOM 2036 C C . ASN A 1 262 ? 7.865 -5.588 6.609 1.00 93.06 262 ASN A C 1
ATOM 2038 O O . ASN A 1 262 ? 8.223 -4.989 5.595 1.00 93.06 262 ASN A O 1
ATOM 2042 N N . PHE A 1 263 ? 6.826 -6.424 6.626 1.00 96.25 263 PHE A N 1
ATOM 2043 C CA . PHE A 1 263 ? 6.075 -6.829 5.440 1.00 96.25 263 PHE A CA 1
ATOM 2044 C C . PHE A 1 263 ? 4.568 -6.677 5.638 1.00 96.25 263 PHE A C 1
ATOM 2046 O O . PHE A 1 263 ? 4.045 -6.645 6.752 1.00 96.25 263 PHE A O 1
ATOM 2053 N N . ASN A 1 264 ? 3.849 -6.556 4.523 1.00 96.44 264 ASN A N 1
ATOM 2054 C CA . ASN A 1 264 ? 2.396 -6.386 4.518 1.00 96.44 264 ASN A CA 1
ATOM 2055 C C . ASN A 1 264 ? 1.633 -7.677 4.908 1.00 96.44 264 ASN A C 1
ATOM 2057 O O . ASN A 1 264 ? 0.449 -7.621 5.225 1.00 96.44 264 ASN A O 1
ATOM 2061 N N . MET A 1 265 ? 2.325 -8.826 4.924 1.00 96.25 265 MET A N 1
ATOM 2062 C CA . MET A 1 265 ? 1.811 -10.138 5.339 1.00 96.25 265 MET A CA 1
ATOM 2063 C C . MET A 1 265 ? 0.503 -10.547 4.647 1.00 96.25 265 MET A C 1
ATOM 2065 O O . MET A 1 265 ? -0.361 -11.159 5.259 1.00 96.25 265 MET A O 1
ATOM 2069 N N . GLY A 1 266 ? 0.332 -10.190 3.374 1.00 95.62 266 GLY A N 1
ATOM 2070 C CA . GLY A 1 266 ? -0.855 -10.523 2.585 1.00 95.62 266 GLY A CA 1
ATOM 2071 C C . GLY A 1 266 ? -1.959 -9.469 2.640 1.00 95.62 266 GLY A C 1
ATOM 2072 O O . GLY A 1 266 ? -2.908 -9.553 1.867 1.00 95.62 266 GLY A O 1
ATOM 2073 N N . ILE A 1 267 ? -1.839 -8.446 3.490 1.00 97.31 267 ILE A N 1
ATOM 2074 C CA . ILE A 1 267 ? -2.799 -7.344 3.593 1.00 97.31 267 ILE A CA 1
ATOM 2075 C C . ILE A 1 267 ? -2.132 -6.064 3.119 1.00 97.31 267 ILE A C 1
ATOM 2077 O O . ILE A 1 267 ? -1.288 -5.529 3.828 1.00 97.31 267 ILE A O 1
ATOM 2081 N N . GLY A 1 268 ? -2.508 -5.545 1.949 1.00 95.56 268 GLY A N 1
ATOM 2082 C CA . GLY A 1 268 ? -1.887 -4.352 1.360 1.00 95.56 268 GLY A CA 1
ATOM 2083 C C . GLY A 1 268 ? -2.547 -3.023 1.743 1.00 95.56 268 GLY A C 1
ATOM 2084 O O . GLY A 1 268 ? -1.946 -1.966 1.546 1.00 95.56 268 GLY A O 1
ATOM 2085 N N . LEU A 1 269 ? -3.761 -3.056 2.297 1.00 95.19 269 LEU A N 1
ATOM 2086 C CA . LEU A 1 269 ? -4.455 -1.876 2.813 1.00 95.19 269 LEU A CA 1
ATOM 2087 C C . LEU A 1 269 ? -5.380 -2.260 3.968 1.00 95.19 269 LEU A C 1
ATOM 2089 O O . LEU A 1 269 ? -5.989 -3.328 3.950 1.00 95.19 269 LEU A O 1
ATOM 2093 N N . VAL A 1 270 ? -5.505 -1.380 4.958 1.00 96.19 270 VAL A N 1
ATOM 2094 C CA . VAL A 1 270 ? -6.410 -1.539 6.099 1.00 96.19 270 VAL A CA 1
ATOM 2095 C C . VAL A 1 270 ? -7.313 -0.322 6.209 1.00 96.19 270 VAL A C 1
ATOM 2097 O O . VAL A 1 270 ? -6.863 0.813 6.076 1.00 96.19 270 VAL A O 1
ATOM 2100 N N . MET A 1 271 ? -8.585 -0.563 6.486 1.00 94.81 271 MET A N 1
ATOM 2101 C CA . MET A 1 271 ? -9.603 0.448 6.726 1.00 94.81 271 MET A CA 1
ATOM 2102 C C . MET A 1 271 ? -10.198 0.251 8.121 1.00 94.81 271 MET A C 1
ATOM 2104 O O . MET A 1 271 ? -10.588 -0.861 8.476 1.00 94.81 271 MET A O 1
ATOM 2108 N N . ALA A 1 272 ? -10.292 1.323 8.904 1.00 96.00 272 ALA A N 1
ATOM 2109 C CA . ALA A 1 272 ? -10.984 1.326 10.188 1.00 96.00 272 ALA A CA 1
ATOM 2110 C C . ALA A 1 272 ? -12.397 1.901 10.022 1.00 96.00 272 ALA A C 1
ATOM 2112 O O . ALA A 1 272 ? -12.564 3.032 9.559 1.00 96.00 272 ALA A O 1
ATOM 2113 N N . VAL A 1 273 ? -13.412 1.128 10.416 1.00 95.62 273 VAL A N 1
ATOM 2114 C CA . VAL A 1 273 ? -14.825 1.536 10.358 1.00 95.62 273 VAL A CA 1
ATOM 2115 C C . VAL A 1 273 ? -15.550 1.223 11.657 1.00 95.62 273 VAL A C 1
ATOM 2117 O O . VAL A 1 273 ? -15.228 0.257 12.351 1.00 95.62 273 VAL A O 1
ATOM 2120 N N . ASP A 1 274 ? -16.596 1.992 11.957 1.00 96.19 274 ASP A N 1
ATOM 2121 C CA . ASP A 1 274 ? -17.489 1.673 13.070 1.00 96.19 274 ASP A CA 1
ATOM 2122 C C . ASP A 1 274 ? -18.089 0.267 12.883 1.00 96.19 274 ASP A C 1
ATOM 2124 O O . ASP A 1 274 ? -18.526 -0.112 11.788 1.00 96.19 274 ASP A O 1
ATOM 2128 N N . LYS A 1 275 ? -18.145 -0.514 13.969 1.00 97.12 275 LYS A N 1
ATOM 2129 C CA . LYS A 1 275 ? -18.667 -1.888 13.978 1.00 97.12 275 LYS A CA 1
ATOM 2130 C C . LYS A 1 275 ? -20.024 -2.025 13.288 1.00 97.12 275 LYS A C 1
ATOM 2132 O O . LYS A 1 275 ? -20.271 -3.057 12.666 1.00 97.12 275 LYS A O 1
ATOM 2137 N N . LYS A 1 276 ? -20.898 -1.017 13.385 1.00 96.69 276 LYS A N 1
ATOM 2138 C CA . LYS A 1 276 ? -22.230 -1.062 12.762 1.00 96.69 276 LYS A CA 1
ATOM 2139 C C . LYS A 1 276 ? -22.187 -1.043 11.228 1.00 96.69 276 LYS A C 1
ATOM 2141 O O . LYS A 1 276 ? -23.109 -1.554 10.603 1.00 96.69 276 LYS A O 1
ATOM 2146 N N . TYR A 1 277 ? -21.131 -0.485 10.632 1.00 96.38 277 TYR A N 1
ATOM 2147 C CA . TYR A 1 277 ? -20.960 -0.416 9.178 1.00 96.38 277 TYR A CA 1
ATOM 2148 C C . TYR A 1 277 ? -20.155 -1.586 8.614 1.00 96.38 277 TYR A C 1
ATOM 2150 O O . TYR A 1 277 ? -20.290 -1.883 7.431 1.00 96.38 277 TYR A O 1
ATOM 2158 N N . ALA A 1 278 ? -19.374 -2.288 9.442 1.00 96.56 278 ALA A N 1
ATOM 2159 C CA . ALA A 1 278 ? -18.457 -3.335 8.990 1.00 96.56 278 ALA A CA 1
ATOM 2160 C C . ALA A 1 278 ? -19.122 -4.383 8.079 1.00 96.56 278 ALA A C 1
ATOM 2162 O O . ALA A 1 278 ? -18.621 -4.656 6.994 1.00 96.56 278 ALA A O 1
ATOM 2163 N N . GLY A 1 279 ? -20.283 -4.923 8.467 1.00 96.94 279 GLY A N 1
ATOM 2164 C CA . GLY A 1 279 ? -20.996 -5.913 7.648 1.00 96.94 279 GLY A CA 1
ATOM 2165 C C . GLY A 1 279 ? -21.482 -5.360 6.303 1.00 96.94 279 GLY A C 1
ATOM 2166 O O . GLY A 1 279 ? -21.393 -6.047 5.287 1.00 96.94 279 GLY A O 1
ATOM 2167 N N . HIS A 1 280 ? -21.949 -4.108 6.281 1.00 96.19 280 HIS A N 1
ATOM 2168 C CA . HIS A 1 280 ? -22.405 -3.450 5.057 1.00 96.19 280 HIS A CA 1
ATOM 2169 C C . HIS A 1 280 ? -21.241 -3.168 4.098 1.00 96.19 280 HIS A C 1
ATOM 2171 O O . HIS A 1 280 ? -21.335 -3.487 2.915 1.00 96.19 280 HIS A O 1
ATOM 2177 N N . VAL A 1 281 ? -20.126 -2.648 4.622 1.00 96.25 281 VAL A N 1
ATOM 2178 C CA . VAL A 1 281 ? -18.900 -2.393 3.853 1.00 96.25 281 VAL A CA 1
ATOM 2179 C C . VAL A 1 281 ? -18.359 -3.691 3.256 1.00 96.25 281 VAL A C 1
ATOM 2181 O O . VAL A 1 281 ? -18.136 -3.754 2.052 1.00 96.25 281 VAL A O 1
ATOM 2184 N N . MET A 1 282 ? -18.229 -4.751 4.061 1.00 97.31 282 MET A N 1
ATOM 2185 C CA . MET A 1 282 ? -17.760 -6.063 3.600 1.00 97.31 282 MET A CA 1
ATOM 2186 C C . MET A 1 282 ? -18.629 -6.620 2.468 1.00 97.31 282 MET A C 1
ATOM 2188 O O . MET A 1 282 ? -18.109 -6.981 1.417 1.00 97.31 282 MET A O 1
ATOM 2192 N N . GLY A 1 283 ? -19.954 -6.658 2.657 1.00 97.25 283 GLY A N 1
ATOM 2193 C CA . GLY A 1 283 ? -20.874 -7.186 1.645 1.00 97.25 283 GLY A CA 1
ATOM 2194 C C . GLY A 1 283 ? -20.832 -6.396 0.337 1.00 97.25 283 GLY A C 1
ATOM 2195 O O . GLY A 1 283 ? -20.868 -6.983 -0.740 1.00 97.25 283 GLY A O 1
ATOM 2196 N N . SER A 1 284 ? -20.701 -5.074 0.431 1.00 96.19 284 SER A N 1
ATOM 2197 C CA . SER A 1 284 ? -20.626 -4.187 -0.727 1.00 96.19 284 SER A CA 1
ATOM 2198 C C . SER A 1 284 ? -19.313 -4.339 -1.504 1.00 96.19 284 SER A C 1
ATOM 2200 O O . SER A 1 284 ? -19.326 -4.458 -2.725 1.00 96.19 284 SER A O 1
ATOM 2202 N N . LEU A 1 285 ? -18.180 -4.437 -0.805 1.00 95.56 285 LEU A N 1
ATOM 2203 C CA . LEU A 1 285 ? -16.877 -4.714 -1.417 1.00 95.56 285 LEU A CA 1
ATOM 2204 C C . LEU A 1 285 ? -16.852 -6.088 -2.107 1.00 95.56 285 LEU A C 1
ATOM 2206 O O . LEU A 1 285 ? -16.361 -6.203 -3.226 1.00 95.56 285 LEU A O 1
ATOM 2210 N N . ILE A 1 286 ? -17.448 -7.116 -1.494 1.00 96.56 286 ILE A N 1
ATOM 2211 C CA . ILE A 1 286 ? -17.578 -8.445 -2.114 1.00 96.56 286 ILE A CA 1
ATOM 2212 C C . ILE A 1 286 ? -18.393 -8.375 -3.413 1.00 96.56 286 ILE A C 1
ATOM 2214 O O . ILE A 1 286 ? -18.032 -9.013 -4.399 1.00 96.56 286 ILE A O 1
ATOM 2218 N N . GLN A 1 287 ? -19.460 -7.572 -3.456 1.00 94.88 287 GLN A N 1
ATOM 2219 C CA . GLN A 1 287 ? -20.245 -7.362 -4.680 1.00 94.88 287 GLN A CA 1
ATOM 2220 C C . GLN A 1 287 ? -19.450 -6.663 -5.792 1.00 94.88 287 GLN A C 1
ATOM 2222 O O . GLN A 1 287 ? -19.736 -6.890 -6.965 1.00 94.88 287 GLN A O 1
ATOM 2227 N N . MET A 1 288 ? -18.433 -5.867 -5.449 1.00 90.69 288 MET A N 1
ATOM 2228 C CA . MET A 1 288 ? -17.487 -5.298 -6.419 1.00 90.69 288 MET A CA 1
ATOM 2229 C C . MET A 1 288 ? -16.436 -6.306 -6.914 1.00 90.69 288 MET A C 1
ATOM 2231 O O . MET A 1 288 ? -15.620 -5.959 -7.765 1.00 90.69 288 MET A O 1
ATOM 2235 N N . GLY A 1 289 ? -16.422 -7.530 -6.378 1.00 92.88 289 GLY A N 1
ATOM 2236 C CA . GLY A 1 289 ? -15.406 -8.539 -6.673 1.00 92.88 289 GLY A CA 1
ATOM 2237 C C . GLY A 1 289 ? -14.142 -8.427 -5.817 1.00 92.88 289 GLY A C 1
ATOM 2238 O O . GLY A 1 289 ? -13.141 -9.065 -6.131 1.00 92.88 289 GLY A O 1
ATOM 2239 N N . GLU A 1 290 ? -14.162 -7.637 -4.740 1.00 94.56 290 GLU A N 1
ATOM 2240 C CA . GLU A 1 290 ? -13.076 -7.632 -3.760 1.00 94.56 290 GLU A CA 1
ATOM 2241 C C . GLU A 1 290 ? -13.203 -8.796 -2.768 1.00 94.56 290 GLU A C 1
ATOM 2243 O O . GLU A 1 290 ? -14.282 -9.336 -2.521 1.00 94.56 290 GLU A O 1
ATOM 2248 N N . HIS A 1 291 ? -12.087 -9.142 -2.129 1.00 94.31 291 HIS A N 1
ATOM 2249 C CA . HIS A 1 291 ? -12.026 -10.166 -1.082 1.00 94.31 291 HIS A CA 1
ATOM 2250 C C . HIS A 1 291 ? -11.500 -9.558 0.225 1.00 94.31 291 HIS A C 1
ATOM 2252 O O . HIS A 1 291 ? -10.349 -9.796 0.596 1.00 94.31 291 HIS A O 1
ATOM 2258 N N . PRO A 1 292 ? -12.287 -8.692 0.888 1.00 96.38 292 PRO A N 1
ATOM 2259 C CA . PRO A 1 292 ? -11.880 -8.090 2.147 1.00 96.38 292 PRO A CA 1
ATOM 2260 C C . PRO A 1 292 ? -12.009 -9.083 3.309 1.00 96.38 292 PRO A C 1
ATOM 2262 O O . PRO A 1 292 ? -12.821 -10.009 3.268 1.00 96.38 292 PRO A O 1
ATOM 2265 N N . TYR A 1 293 ? -11.260 -8.829 4.379 1.00 98.06 293 TYR A N 1
ATOM 2266 C CA . TYR A 1 293 ? -11.285 -9.600 5.622 1.00 98.06 293 TYR A CA 1
ATOM 2267 C C . TYR A 1 293 ? -11.474 -8.673 6.815 1.00 98.06 293 TYR A C 1
ATOM 2269 O O . TYR A 1 293 ? -10.911 -7.582 6.845 1.00 98.06 293 TYR A O 1
ATOM 2277 N N . VAL A 1 294 ? -12.221 -9.101 7.832 1.00 98.12 294 VAL A N 1
ATOM 2278 C CA . VAL A 1 294 ? -12.138 -8.442 9.141 1.00 98.12 294 VAL A CA 1
ATOM 2279 C C . VAL A 1 294 ? -10.907 -9.009 9.830 1.00 98.12 294 VAL A C 1
ATOM 2281 O O . VAL A 1 294 ? -10.945 -10.122 10.328 1.00 98.12 294 VAL A O 1
ATOM 2284 N N . ILE A 1 295 ? -9.818 -8.248 9.831 1.00 98.00 295 ILE A N 1
ATOM 2285 C CA . ILE A 1 295 ? -8.509 -8.715 10.310 1.00 98.00 295 ILE A CA 1
ATOM 2286 C C . ILE A 1 295 ? -8.271 -8.399 11.785 1.00 98.00 295 ILE A C 1
ATOM 2288 O O . ILE A 1 295 ? -7.207 -8.701 12.315 1.00 98.00 295 ILE A O 1
ATOM 2292 N N . GLY A 1 296 ? -9.197 -7.689 12.432 1.00 98.00 296 GLY A N 1
ATOM 2293 C CA . GLY A 1 296 ? -8.980 -7.214 13.787 1.00 98.00 296 GLY A CA 1
ATOM 2294 C C . GLY A 1 296 ? -9.990 -6.196 14.298 1.00 98.00 296 GLY A C 1
ATOM 2295 O O . GLY A 1 296 ? -11.008 -5.876 13.671 1.00 98.00 296 GLY A O 1
ATOM 2296 N N . CYS A 1 297 ? -9.680 -5.660 15.476 1.00 98.31 297 CYS A N 1
ATOM 2297 C CA . CYS A 1 297 ? -10.499 -4.676 16.174 1.00 98.31 297 CYS A CA 1
ATOM 2298 C C . CYS A 1 297 ? -9.645 -3.704 16.992 1.00 98.31 297 CYS A C 1
ATOM 2300 O O . CYS A 1 297 ? -8.602 -4.074 17.535 1.00 98.31 297 CYS A O 1
ATOM 2302 N N . CYS A 1 298 ? -10.139 -2.477 17.132 1.00 98.38 298 CYS A N 1
ATOM 2303 C CA . CYS A 1 298 ? -9.588 -1.473 18.031 1.00 98.38 298 CYS A CA 1
ATOM 2304 C C . CYS A 1 298 ? -10.160 -1.619 19.449 1.00 98.38 298 CYS A C 1
ATOM 2306 O O . CYS A 1 298 ? -11.339 -1.928 19.632 1.00 98.38 298 CYS A O 1
ATOM 2308 N N . TYR A 1 299 ? -9.331 -1.365 20.456 1.00 98.31 299 TYR A N 1
ATOM 2309 C CA . TYR A 1 299 ? -9.647 -1.438 21.881 1.00 98.31 299 TYR A CA 1
ATOM 2310 C C . TYR A 1 299 ? -9.065 -0.228 22.606 1.00 98.31 299 TYR A C 1
ATOM 2312 O O . TYR A 1 299 ? -8.108 0.382 22.141 1.00 98.31 299 TYR A O 1
ATOM 2320 N N . GLU A 1 300 ? -9.605 0.085 23.776 1.00 97.88 300 GLU A N 1
ATOM 2321 C CA . GLU A 1 300 ? -8.983 1.049 24.681 1.00 97.88 300 GLU A CA 1
ATOM 2322 C C . GLU A 1 300 ? -7.637 0.510 25.201 1.00 97.88 300 GLU A C 1
ATOM 2324 O O . GLU A 1 300 ? -7.510 -0.676 25.533 1.00 97.88 300 GLU A O 1
ATOM 2329 N N . GLY A 1 301 ? -6.619 1.368 25.245 1.00 96.56 301 GLY A N 1
ATOM 2330 C CA . GLY A 1 301 ? -5.292 1.021 25.752 1.00 96.56 301 GLY A CA 1
ATOM 2331 C C . GLY A 1 301 ? -4.175 1.898 25.195 1.00 96.56 301 GLY A C 1
ATOM 2332 O O . GLY A 1 301 ? -4.402 2.772 24.370 1.00 96.56 301 GLY A O 1
ATOM 2333 N N . ASN A 1 302 ? -2.943 1.661 25.641 1.00 96.44 302 ASN A N 1
ATOM 2334 C CA . ASN A 1 302 ? -1.781 2.378 25.107 1.00 96.44 302 ASN A CA 1
ATOM 2335 C C . ASN A 1 302 ? -1.642 2.129 23.605 1.00 96.44 302 ASN A C 1
ATOM 2337 O O . ASN A 1 302 ? -1.835 0.997 23.170 1.00 96.44 302 ASN A O 1
ATOM 2341 N N . LYS A 1 303 ? -1.258 3.159 22.845 1.00 96.62 303 LYS A N 1
ATOM 2342 C CA . LYS A 1 303 ? -1.091 3.077 21.395 1.00 96.62 303 LYS A CA 1
ATOM 2343 C C . LYS A 1 303 ? -0.132 1.950 21.004 1.00 96.62 303 LYS A C 1
ATOM 2345 O O . LYS A 1 303 ? 1.079 2.055 21.194 1.00 96.62 303 LYS A O 1
ATOM 2350 N N . SER A 1 304 ? -0.692 0.863 20.481 1.00 96.62 304 SER A N 1
ATOM 2351 C CA . SER A 1 304 ? 0.050 -0.327 20.070 1.00 96.62 304 SER A CA 1
ATOM 2352 C C . SER A 1 304 ? -0.756 -1.192 19.101 1.00 96.62 304 SER A C 1
ATOM 2354 O O . SER A 1 304 ? -1.973 -1.044 18.955 1.00 96.62 304 SER A O 1
ATOM 2356 N N . VAL A 1 305 ? -0.064 -2.127 18.452 1.00 97.31 305 VAL A N 1
ATOM 2357 C CA . VAL A 1 305 ? -0.673 -3.190 17.651 1.00 97.31 305 VAL A CA 1
ATOM 2358 C C . VAL A 1 305 ? -0.227 -4.527 18.233 1.00 97.31 305 VAL A C 1
ATOM 2360 O O . VAL A 1 305 ? 0.966 -4.779 18.369 1.00 97.31 305 VAL A O 1
ATOM 2363 N N . GLU A 1 306 ? -1.188 -5.364 18.606 1.00 96.31 306 GLU A N 1
ATOM 2364 C CA . GLU A 1 306 ? -0.973 -6.697 19.172 1.00 96.31 306 GLU A CA 1
ATOM 2365 C C . GLU A 1 306 ? -1.394 -7.753 18.140 1.00 96.31 306 GLU A C 1
ATOM 2367 O O . GLU A 1 306 ? -2.512 -7.710 17.622 1.00 96.31 306 GLU A O 1
ATOM 2372 N N . ILE A 1 307 ? -0.522 -8.723 17.863 1.00 95.69 307 ILE A N 1
ATOM 2373 C CA . ILE A 1 307 ? -0.890 -9.918 17.098 1.00 95.69 307 ILE A CA 1
ATOM 2374 C C . ILE A 1 307 ? -1.480 -10.944 18.065 1.00 95.69 307 ILE A C 1
ATOM 2376 O O . ILE A 1 307 ? -0.840 -11.297 19.056 1.00 95.69 307 ILE A O 1
ATOM 2380 N N . ILE A 1 308 ? -2.698 -11.402 17.787 1.00 95.38 308 ILE A N 1
ATOM 2381 C CA . ILE A 1 308 ? -3.420 -12.387 18.590 1.00 95.38 308 ILE A CA 1
ATOM 2382 C C . ILE A 1 308 ? -3.599 -13.643 17.742 1.00 95.38 308 ILE A C 1
ATOM 2384 O O . ILE A 1 308 ? -4.314 -13.607 16.741 1.00 95.38 308 ILE A O 1
ATOM 2388 N N . TRP A 1 309 ? -2.917 -14.707 18.159 1.00 87.50 309 TRP A N 1
ATOM 2389 C CA . TRP A 1 309 ? -3.046 -16.060 17.624 1.00 87.50 309 TRP A CA 1
ATOM 2390 C C . TRP A 1 309 ? -4.208 -16.782 18.297 1.00 87.50 309 TRP A C 1
ATOM 2392 O O . TRP A 1 309 ? -4.364 -16.606 19.532 1.00 87.50 309 TRP A O 1
#

Secondary structure (DSSP, 8-state):
-HHHHHHHHHHHHHHH-TTS---------TT-SSEEEEEEEEEE-HHHHHHHHTT-HHHHHHHHHHHHHHHHHHTTPEEEEEEEEEEGGGHHHHHHHHHHHHHHHT-EEEEEEES-SSEEEEEEEEEES-SS------TT-EEEEEE-SSS-GGGHHHHHHHTT--TTGGGSEETTTTEEHHHHHTS-PPP-HHHHHIIIIIS-PPPSEEEE-TTTHHHHHHHHTPPTTEEEEE-GGGS---HHHHHHHHHH---HHHHHHHS-TTEEEEEEE-HHHHHHHHHHHHHTT--EEEEEEEEESSS-EEE--

Nearest PDB structures (foldseek):
  2z01-assembly1_A  TM=8.536E-01  e=2.522E-30  Geobacillus kaustophilus
  5vk4-assembly1_A  TM=8.301E-01  e=4.934E-28  Neisseria gonorrhoeae
  5vk4-assembly1_B  TM=8.302E-01  e=2.925E-27  Neisseria gonorrhoeae
  1cli-assembly2_C  TM=8.217E-01  e=1.185E-26  Escherichia coli
  2v9y-assembly1_A  TM=8.568E-01  e=5.111E-26  Homo sapiens

Foldseek 3Di:
DVVVVLVVVLVVVVVPDPPFDPQLDAPCCPPFPAKDKDKFKDKDDVLVVVCVVVVVQLQVLLLLLQVRLLVQVLLVFQWEAKEKEAEPVCCVSNSNNVSVNCSLSSYYYHYHHDNDHIIMMMIMTMDRDDSGQQQQADFQWFKKFFFWLAQGSLCLVVLCVLVVDDPPQQQDQDPQQRGGNVCRSSVRTDHCNVLSCCVVPVVVFRWNGKFFQSNFAQFVRVLVSDDFQKEKEFELVFDDFGSSLVVSCVSNVDDPVVSRGHTNRRTRMIIIGRPVCVVVSCVVCVVVVTDMTRGIGMRGDGRGYHYDD

pLDDT: mean 86.73, std 14.87, range [32.69, 98.38]